Protein AF-A0A9J6CSV3-F1 (afdb_monomer)

pLDDT: mean 80.02, std 17.99, range [31.09, 97.12]

Mean predicted aligned error: 8.32 Å

Nearest PDB structures (foldseek):
  1914-assembly1_A  TM=2.809E-01  e=5.220E+00  Mus musculus
  2we8-assembly1_A-2  TM=2.270E-01  e=9.244E+00  Mycolicibacterium smegmatis MC2 155

Secondary structure (DSSP, 8-state):
---------TT--HHHHHHHHHHHTTPBBTTT-PBP-GGGGBPPPTT------SSSS----SHHHHHHHHT-EEEEESSHHHHHHHHHHHHHSHHHHHHHHHHTTT-SEEEEEEEGGG-TTTTT-EEEEEETTEEEEEEE-SEEEEEEEEBTT-TTS-SEEEEEEEEES---SS-EEEEE-

Sequence (181 aa):
MAFNKPKSVTNQCCESAEKILNQSQGQPSYSSHHPGHPRYHVLCNPNFDRFTILSDLPSLGCIEAVTQHLGNTKTAFLSKHDQNSCLHDVLNTPTGKEAVRLLNSNRNEILIRAPVHELLNNNFLRMVEVVHGDRLEEQQASSVVLILGHHVDKADGRYVHVKTFYPTNRHINSSIIETLH

Radius of gyration: 16.02 Å; Cα contacts (8 Å, |Δi|>4): 399; chains: 1; bounding box: 36×30×56 Å

Solvent-accessible surface area (backbone atoms only — not comparable to full-atom values): 9655 Å² total; per-residue (Å²): 135,82,81,78,72,79,81,72,79,86,76,61,51,48,72,47,31,42,50,36,42,60,65,12,41,61,35,38,29,55,81,73,63,50,55,9,45,26,55,32,24,17,47,76,52,99,82,59,68,66,42,83,47,96,50,98,58,74,46,49,50,14,34,33,54,45,17,43,74,68,68,37,74,48,43,19,23,73,32,70,64,56,45,21,49,46,47,28,33,47,49,67,31,74,65,31,45,48,49,54,52,47,41,60,70,80,42,56,31,38,39,39,37,40,25,25,82,72,24,87,87,39,62,78,38,55,24,29,46,26,48,53,39,43,76,50,74,80,42,70,36,33,16,36,43,37,32,40,32,31,41,58,87,48,92,79,60,75,56,73,22,36,43,34,44,35,46,35,70,61,76,53,96,57,69,45,82,44,78,57,132

Organism: Polypedilum vanderplanki (NCBI:txid319348)

Structure (mmCIF, N/CA/C/O backbone):
data_AF-A0A9J6CSV3-F1
#
_entry.id   AF-A0A9J6CSV3-F1
#
loop_
_atom_site.group_PDB
_atom_site.id
_atom_site.type_symbol
_atom_site.label_atom_id
_atom_site.label_alt_id
_atom_site.label_comp_id
_atom_site.label_asym_id
_atom_site.label_entity_id
_atom_site.label_seq_id
_atom_site.pdbx_PDB_ins_code
_atom_site.Cartn_x
_atom_site.Cartn_y
_atom_site.Cartn_z
_atom_site.occupancy
_atom_site.B_iso_or_equiv
_atom_site.auth_seq_id
_atom_site.auth_comp_id
_atom_site.auth_asym_id
_atom_site.auth_atom_id
_atom_site.pdbx_PDB_model_num
ATOM 1 N N . MET A 1 1 ? -7.214 12.504 38.350 1.00 38.03 1 MET A N 1
ATOM 2 C CA . MET A 1 1 ? -6.903 11.619 37.206 1.00 38.03 1 MET A CA 1
ATOM 3 C C . MET A 1 1 ? -7.415 12.290 35.944 1.00 38.03 1 MET A C 1
ATOM 5 O O . MET A 1 1 ? -8.615 12.499 35.831 1.00 38.03 1 MET A O 1
ATOM 9 N N . ALA A 1 2 ? -6.524 12.737 35.059 1.00 31.09 2 ALA A N 1
ATOM 10 C CA . ALA A 1 2 ? -6.916 13.384 33.811 1.00 31.09 2 ALA A CA 1
ATOM 11 C C . ALA A 1 2 ? -7.254 12.308 32.770 1.00 31.09 2 ALA A C 1
ATOM 13 O O . ALA A 1 2 ? -6.400 11.501 32.410 1.00 31.09 2 ALA A O 1
ATOM 14 N N . PHE A 1 3 ? -8.501 12.282 32.301 1.00 32.59 3 PHE A N 1
ATOM 15 C CA . PHE A 1 3 ? -8.888 11.475 31.149 1.00 32.59 3 PHE A CA 1
ATOM 16 C C . PHE A 1 3 ? -8.246 12.085 29.902 1.00 32.59 3 PHE A C 1
ATOM 18 O O . PHE A 1 3 ? -8.709 13.103 29.386 1.00 32.59 3 PHE A O 1
ATOM 25 N N . ASN A 1 4 ? -7.162 11.475 29.422 1.00 32.81 4 ASN A N 1
ATOM 26 C CA . ASN A 1 4 ? -6.613 11.797 28.112 1.00 32.81 4 ASN A CA 1
ATOM 27 C C . ASN A 1 4 ? -7.669 11.457 27.057 1.00 32.81 4 ASN A C 1
ATOM 29 O O . ASN A 1 4 ? -7.916 10.285 26.765 1.00 32.81 4 ASN A O 1
ATOM 33 N N . LYS A 1 5 ? -8.309 12.497 26.506 1.00 32.62 5 LYS A N 1
ATOM 34 C CA . LYS A 1 5 ? -9.195 12.372 25.347 1.00 32.62 5 LYS A CA 1
ATOM 35 C C . LYS A 1 5 ? -8.446 11.621 24.238 1.00 32.62 5 LYS A C 1
ATOM 37 O O . LYS A 1 5 ? -7.269 11.918 24.008 1.00 32.62 5 LYS A O 1
ATOM 42 N N . PRO A 1 6 ? -9.092 10.669 23.545 1.00 38.50 6 PRO A N 1
ATOM 43 C CA . PRO A 1 6 ? -8.483 10.030 22.390 1.00 38.50 6 PRO A CA 1
ATOM 44 C C . PRO A 1 6 ? -8.092 11.124 21.396 1.00 38.50 6 PRO A C 1
ATOM 46 O O . PRO A 1 6 ? -8.924 11.957 21.028 1.00 38.50 6 PRO A O 1
ATOM 49 N N . LYS A 1 7 ? -6.814 11.161 20.996 1.00 40.56 7 LYS A N 1
ATOM 50 C CA . LYS A 1 7 ? -6.387 11.977 19.859 1.00 40.56 7 LYS A CA 1
ATOM 51 C C . LYS A 1 7 ? -7.119 11.429 18.643 1.00 40.56 7 LYS A C 1
ATOM 53 O O . LYS A 1 7 ? -6.751 10.400 18.089 1.00 40.56 7 LYS A O 1
ATOM 58 N N . SER A 1 8 ? -8.217 12.094 18.322 1.00 40.34 8 SER A N 1
ATOM 59 C CA . SER A 1 8 ? -9.038 11.823 17.163 1.00 40.34 8 SER A CA 1
ATOM 60 C C . SER A 1 8 ? -8.155 11.838 15.919 1.00 40.34 8 SER A C 1
ATOM 62 O O . SER A 1 8 ? -7.452 12.814 15.663 1.00 40.34 8 SER A O 1
ATOM 64 N N . VAL A 1 9 ? -8.204 10.759 15.142 1.00 50.16 9 VAL A N 1
ATOM 65 C CA . VAL A 1 9 ? -7.496 10.572 13.860 1.00 50.16 9 VAL A CA 1
ATOM 66 C C . VAL A 1 9 ? -8.063 11.502 12.764 1.00 50.16 9 VAL A C 1
ATOM 68 O O . VAL A 1 9 ? -7.707 11.420 11.598 1.00 50.16 9 VAL A O 1
ATOM 71 N N . THR A 1 10 ? -8.948 12.435 13.117 1.00 41.44 10 THR A N 1
ATOM 72 C CA . THR A 1 10 ? -9.819 13.164 12.187 1.00 41.44 10 THR A CA 1
ATOM 73 C C . THR A 1 10 ? -9.166 14.307 11.411 1.00 41.44 10 THR A C 1
ATOM 75 O O . THR A 1 10 ? -9.906 15.071 10.818 1.00 41.44 10 THR A O 1
ATOM 78 N N . ASN A 1 11 ? -7.837 14.447 11.377 1.00 41.25 11 ASN A N 1
ATOM 79 C CA . ASN A 1 11 ? -7.150 15.448 10.536 1.00 41.25 11 ASN A CA 1
ATOM 80 C C . ASN A 1 11 ? -5.726 14.993 10.152 1.00 41.25 11 ASN A C 1
ATOM 82 O O . ASN A 1 11 ? -4.745 15.717 10.320 1.00 41.25 11 ASN A O 1
ATOM 86 N N . GLN A 1 12 ? -5.575 13.752 9.690 1.00 51.44 12 GLN A N 1
ATOM 87 C CA . GLN A 1 12 ? -4.276 13.247 9.244 1.00 51.44 12 GLN A CA 1
ATOM 88 C C . GLN A 1 12 ? -3.960 13.755 7.834 1.00 51.44 12 GLN A C 1
ATOM 90 O O . GLN A 1 12 ? -4.479 13.185 6.896 1.00 51.44 12 GLN A O 1
ATOM 95 N N . CYS A 1 13 ? -3.119 14.786 7.682 1.00 50.66 13 CYS A N 1
ATOM 96 C CA . CYS A 1 13 ? -2.496 15.222 6.410 1.00 50.66 13 CYS A CA 1
ATOM 97 C C . CYS A 1 13 ? -1.627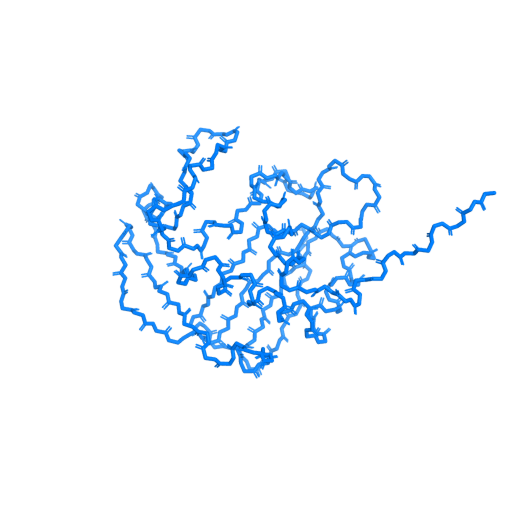 14.101 5.778 1.00 50.66 13 CYS A C 1
ATOM 99 O O . CYS A 1 13 ? -1.285 13.143 6.474 1.00 50.66 13 CYS A O 1
ATOM 101 N N . CYS A 1 14 ? -1.196 14.216 4.512 1.00 56.97 14 CYS A N 1
ATOM 102 C CA . CYS A 1 14 ? -0.217 13.307 3.883 1.00 56.97 14 CYS A CA 1
ATOM 103 C C . CYS A 1 14 ? 1.050 13.096 4.740 1.00 56.97 14 CYS A C 1
ATOM 105 O O . CYS A 1 14 ? 1.576 11.986 4.807 1.00 56.97 14 CYS A O 1
ATOM 107 N N . GLU A 1 15 ? 1.485 14.115 5.489 1.00 57.41 15 GLU A N 1
ATOM 108 C CA . GLU A 1 15 ? 2.589 14.011 6.459 1.00 57.41 15 GLU A CA 1
ATOM 109 C C . GLU A 1 15 ? 2.322 12.989 7.582 1.00 57.41 15 GLU A C 1
ATOM 111 O O . GLU A 1 15 ? 3.245 12.417 8.161 1.00 57.41 15 GLU A O 1
ATOM 116 N N . SER A 1 16 ? 1.053 12.748 7.920 1.00 78.25 16 SER A N 1
ATOM 117 C CA . SER A 1 16 ? 0.663 11.725 8.896 1.00 78.25 16 SER A CA 1
ATOM 118 C C . SER A 1 16 ? 0.748 10.321 8.299 1.00 78.25 16 SER A C 1
ATOM 120 O O . SER A 1 16 ? 1.221 9.413 8.978 1.00 78.25 16 SER A O 1
ATOM 122 N N . ALA A 1 17 ? 0.360 10.148 7.031 1.00 86.56 17 ALA A N 1
ATOM 123 C CA . ALA A 1 17 ? 0.498 8.879 6.316 1.00 86.56 17 ALA A CA 1
ATOM 124 C C . ALA A 1 17 ? 1.975 8.497 6.133 1.00 86.56 17 ALA A C 1
ATOM 126 O O . ALA A 1 17 ? 2.360 7.357 6.389 1.00 86.56 17 ALA A O 1
ATOM 127 N N . GLU A 1 18 ? 2.824 9.468 5.789 1.00 88.38 18 GLU A N 1
ATOM 128 C CA . GLU A 1 18 ? 4.270 9.268 5.720 1.00 88.38 18 GLU A CA 1
ATOM 129 C C . GLU A 1 18 ? 4.849 8.774 7.050 1.00 88.38 18 GLU A C 1
ATOM 131 O O . GLU A 1 18 ? 5.587 7.785 7.075 1.00 88.38 18 GLU A O 1
ATOM 136 N N . LYS A 1 19 ? 4.490 9.433 8.160 1.00 87.62 19 LYS A N 1
ATOM 137 C CA . LYS A 1 19 ? 4.929 9.039 9.505 1.00 87.62 19 LYS A CA 1
ATOM 138 C C . LYS A 1 19 ? 4.484 7.620 9.846 1.00 87.62 19 LYS A C 1
ATOM 140 O O . LYS A 1 19 ? 5.305 6.859 10.346 1.00 87.62 19 LYS A O 1
ATOM 145 N N . ILE A 1 20 ? 3.236 7.252 9.548 1.00 89.12 20 ILE A N 1
ATOM 146 C CA . ILE A 1 20 ? 2.716 5.895 9.784 1.00 89.12 20 ILE A CA 1
ATOM 147 C C . ILE A 1 20 ? 3.534 4.861 9.003 1.00 89.12 20 ILE A C 1
ATOM 149 O O . ILE A 1 20 ? 4.012 3.889 9.587 1.00 89.12 20 ILE A O 1
ATOM 153 N N . LEU A 1 21 ? 3.739 5.075 7.701 1.00 89.75 21 LEU A N 1
ATOM 154 C CA . LEU A 1 21 ? 4.480 4.147 6.840 1.00 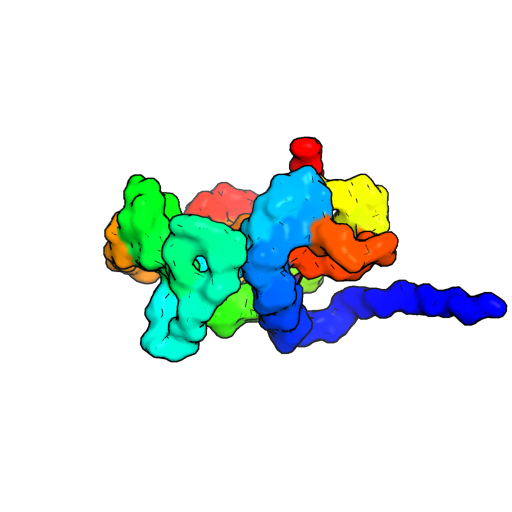89.75 21 LEU A CA 1
ATOM 155 C C . LEU A 1 21 ? 5.945 4.015 7.279 1.00 89.75 21 LEU A C 1
ATOM 157 O O . LEU A 1 21 ? 6.468 2.906 7.338 1.00 89.75 21 LEU A O 1
ATOM 161 N N . ASN A 1 22 ? 6.596 5.128 7.628 1.00 87.62 22 ASN A N 1
ATOM 162 C CA . ASN A 1 22 ? 7.988 5.130 8.086 1.00 87.62 22 ASN A CA 1
ATOM 163 C C . ASN A 1 22 ? 8.139 4.455 9.453 1.00 87.62 22 ASN A C 1
ATOM 165 O O . ASN A 1 22 ? 9.069 3.682 9.644 1.00 87.62 22 ASN A O 1
ATOM 169 N N . GLN A 1 23 ? 7.217 4.707 10.386 1.00 86.62 23 GLN A N 1
ATOM 170 C CA . GLN A 1 23 ? 7.218 4.043 11.691 1.00 86.62 23 GLN A CA 1
ATOM 171 C C . GLN A 1 23 ? 6.895 2.556 11.579 1.00 86.62 23 GLN A C 1
ATOM 173 O O . GLN A 1 23 ? 7.362 1.783 12.402 1.00 86.62 23 GLN A O 1
ATOM 178 N N . SER A 1 24 ? 6.106 2.145 10.587 1.00 87.75 24 SER A N 1
ATOM 179 C CA . SER A 1 24 ? 5.747 0.738 10.389 1.00 87.75 24 SER A CA 1
ATOM 180 C C . SER A 1 24 ? 6.848 -0.069 9.702 1.00 87.75 24 SER A C 1
ATOM 182 O O . SER A 1 24 ? 6.936 -1.276 9.905 1.00 87.75 24 SER A O 1
ATOM 184 N N . GLN A 1 25 ? 7.698 0.577 8.905 1.00 87.44 25 GLN A N 1
ATOM 185 C CA . GLN A 1 25 ? 8.747 -0.097 8.150 1.00 87.44 25 GLN A CA 1
ATOM 186 C C . GLN A 1 25 ? 9.772 -0.782 9.067 1.00 87.44 25 GLN A C 1
ATOM 188 O O . GLN A 1 25 ? 10.418 -0.142 9.894 1.00 87.44 25 GLN A O 1
ATOM 193 N N . GLY A 1 26 ? 9.946 -2.091 8.884 1.00 80.81 26 GLY A N 1
ATOM 194 C CA . GLY A 1 26 ? 10.884 -2.920 9.639 1.00 80.81 26 GLY A CA 1
ATOM 195 C C . GLY A 1 26 ? 10.487 -3.167 11.097 1.00 80.81 26 GLY A C 1
ATOM 196 O O . GLY A 1 26 ? 11.221 -3.855 11.799 1.00 80.81 26 GLY A O 1
ATOM 197 N N . GLN A 1 27 ? 9.356 -2.626 11.561 1.00 82.50 27 GLN A N 1
ATOM 198 C CA . GLN A 1 27 ? 8.896 -2.784 12.941 1.00 82.50 27 GLN A CA 1
ATOM 199 C C . GLN A 1 27 ? 7.912 -3.953 13.055 1.00 82.50 27 GLN A C 1
ATOM 201 O O . GLN A 1 27 ? 7.058 -4.096 12.180 1.00 82.50 27 GLN A O 1
ATOM 206 N N . PRO A 1 28 ? 7.986 -4.778 14.110 1.00 79.75 28 PRO A N 1
ATOM 207 C CA . PRO A 1 28 ? 7.107 -5.931 14.264 1.00 79.75 28 PRO A CA 1
ATOM 208 C C . PRO A 1 28 ? 5.659 -5.520 14.579 1.00 79.75 28 PRO A C 1
ATOM 210 O O . PRO A 1 28 ? 5.408 -4.560 15.320 1.00 79.75 28 PRO A O 1
ATOM 213 N N . SER A 1 29 ? 4.701 -6.286 14.046 1.00 76.81 29 SER A N 1
ATOM 214 C CA . SER A 1 29 ? 3.285 -6.185 14.427 1.00 76.81 29 SER A CA 1
ATOM 215 C C . SER A 1 29 ? 2.974 -7.044 15.658 1.00 76.81 29 SER A C 1
ATOM 217 O O . SER A 1 29 ? 3.498 -8.148 15.791 1.00 76.81 29 SER A O 1
ATOM 219 N N . TYR A 1 30 ? 2.079 -6.568 16.529 1.00 75.38 30 TYR A N 1
ATOM 220 C CA . TYR A 1 30 ? 1.679 -7.230 17.783 1.00 75.38 30 TYR A CA 1
ATOM 221 C C . TYR A 1 30 ? 1.246 -8.693 17.597 1.00 75.38 30 TYR A C 1
ATOM 223 O O . TYR A 1 30 ? 1.657 -9.589 18.323 1.00 75.38 30 TYR A O 1
ATOM 231 N N . SER A 1 31 ? 0.420 -8.930 16.587 1.00 70.19 31 SER A N 1
ATOM 232 C CA . SER A 1 31 ? -0.231 -10.206 16.284 1.00 70.19 31 SER A CA 1
ATOM 233 C C . SER A 1 31 ? 0.690 -11.267 15.692 1.00 70.19 31 SER A C 1
ATOM 235 O O . SER A 1 31 ? 0.509 -12.450 15.953 1.00 70.19 31 SER A O 1
ATOM 237 N N . SER A 1 32 ? 1.654 -10.860 14.868 1.00 67.44 32 SER A N 1
ATOM 238 C CA . SER A 1 32 ? 2.395 -11.794 14.017 1.00 67.44 32 SER A CA 1
ATOM 239 C C . SER A 1 32 ? 3.899 -11.777 14.254 1.00 67.44 32 SER A C 1
ATOM 241 O O . SER A 1 32 ? 4.593 -12.638 13.730 1.00 67.44 32 SER A O 1
ATOM 243 N N . HIS A 1 33 ? 4.412 -10.796 15.009 1.00 70.50 33 HIS A N 1
ATOM 244 C CA . HIS A 1 33 ? 5.842 -10.513 15.200 1.00 70.50 33 HIS A CA 1
ATOM 245 C C . HIS A 1 33 ? 6.641 -10.336 13.893 1.00 70.50 33 HIS A C 1
ATOM 247 O O . HIS A 1 33 ? 7.835 -10.045 13.932 1.00 70.50 33 HIS A O 1
ATOM 253 N N . HIS A 1 34 ? 5.997 -10.448 12.728 1.00 74.12 34 HIS A N 1
ATOM 254 C CA . HIS A 1 34 ? 6.602 -10.186 11.439 1.00 74.12 34 HIS A CA 1
ATOM 255 C C . HIS A 1 34 ? 6.760 -8.675 11.248 1.00 74.12 34 HIS A C 1
ATOM 257 O O . HIS A 1 34 ? 5.829 -7.916 11.553 1.00 74.12 34 HIS A O 1
ATOM 263 N N . PRO A 1 35 ? 7.923 -8.223 10.748 1.00 79.62 35 PRO A N 1
ATOM 264 C CA . PRO A 1 35 ? 8.153 -6.816 10.483 1.00 79.62 35 PRO A CA 1
ATOM 265 C C . PRO A 1 35 ? 7.222 -6.322 9.375 1.00 79.62 35 PRO A C 1
ATOM 267 O O . PRO A 1 35 ? 7.085 -6.953 8.324 1.00 79.62 35 PRO A O 1
ATOM 270 N N . GLY A 1 36 ? 6.605 -5.164 9.600 1.00 80.88 36 GLY A N 1
ATOM 271 C CA . GLY A 1 36 ? 5.888 -4.442 8.564 1.00 80.88 36 GLY A CA 1
ATOM 272 C C . GLY A 1 36 ? 6.838 -4.043 7.439 1.00 80.88 36 GLY A C 1
ATOM 273 O O . GLY A 1 36 ? 7.972 -3.620 7.665 1.00 80.88 36 GLY A O 1
ATOM 274 N N . HIS A 1 37 ? 6.373 -4.156 6.205 1.00 86.12 37 HIS A N 1
ATOM 275 C CA . HIS A 1 37 ? 7.139 -3.817 5.015 1.00 86.12 37 HIS A CA 1
ATOM 276 C C . HIS A 1 37 ? 6.375 -2.924 4.019 1.00 86.12 37 HIS A C 1
ATOM 278 O O . HIS A 1 37 ? 6.424 -3.160 2.806 1.00 86.12 37 HIS A O 1
ATOM 284 N N . PRO A 1 38 ? 5.657 -1.879 4.475 1.00 85.50 38 PRO A N 1
ATOM 285 C CA . PRO A 1 38 ? 4.923 -1.014 3.562 1.00 85.50 38 PRO A CA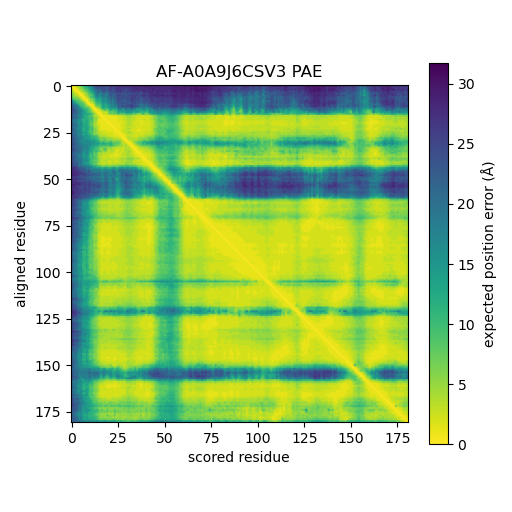 1
ATOM 286 C C . PRO A 1 38 ? 5.825 -0.376 2.503 1.00 85.50 38 PRO A C 1
ATOM 288 O O . PRO A 1 38 ? 5.439 -0.300 1.342 1.00 85.50 38 PRO A O 1
ATOM 291 N N . ARG A 1 39 ? 7.044 0.050 2.856 1.00 87.50 39 ARG A N 1
ATOM 292 C CA . ARG A 1 39 ? 7.938 0.761 1.928 1.00 87.50 39 ARG A CA 1
ATOM 293 C C . ARG A 1 39 ? 8.569 -0.133 0.867 1.00 87.50 39 ARG A C 1
ATOM 295 O O . ARG A 1 39 ? 9.080 0.409 -0.105 1.00 87.50 39 ARG A O 1
ATOM 302 N N . TYR A 1 40 ? 8.490 -1.460 0.994 1.00 85.88 40 TYR A N 1
ATOM 303 C CA . TYR A 1 40 ? 8.984 -2.360 -0.054 1.00 85.88 40 TYR A CA 1
ATOM 304 C C . TYR A 1 40 ? 8.195 -2.233 -1.346 1.00 85.88 40 TYR A C 1
ATOM 306 O O . TYR A 1 40 ? 8.741 -2.515 -2.396 1.00 85.88 40 TYR A O 1
ATOM 314 N N . HIS A 1 41 ? 6.936 -1.800 -1.295 1.00 88.62 41 HIS A N 1
ATOM 315 C CA . HIS A 1 41 ? 6.072 -1.683 -2.469 1.00 88.62 41 HIS A CA 1
ATOM 316 C C . HIS A 1 41 ? 6.223 -0.340 -3.192 1.00 88.62 41 HIS A C 1
ATOM 318 O O . HIS A 1 41 ? 5.252 0.211 -3.703 1.00 88.62 41 HIS A O 1
ATOM 324 N N . VAL A 1 42 ? 7.441 0.194 -3.230 1.00 89.12 42 VAL A N 1
ATOM 325 C CA . VAL A 1 42 ? 7.805 1.406 -3.968 1.00 89.12 42 VAL A CA 1
ATOM 326 C C . VAL A 1 42 ? 8.994 1.075 -4.866 1.00 89.12 42 VAL A C 1
ATOM 328 O O . VAL A 1 42 ? 9.888 0.330 -4.454 1.00 89.12 42 VAL A O 1
ATOM 331 N N . LEU A 1 43 ? 9.000 1.620 -6.085 1.00 86.81 43 LEU A N 1
ATOM 332 C CA . LEU A 1 43 ? 10.143 1.508 -6.994 1.00 86.81 43 LEU A CA 1
ATOM 333 C C . LEU A 1 43 ? 11.420 2.083 -6.364 1.00 86.81 43 LEU A C 1
ATOM 335 O O . LEU A 1 43 ? 11.381 3.077 -5.630 1.00 86.81 43 LEU A O 1
ATOM 339 N N . CYS A 1 44 ? 12.572 1.495 -6.686 1.00 78.56 44 CYS A N 1
ATOM 340 C CA . CYS A 1 44 ? 13.862 2.021 -6.263 1.00 78.56 44 CYS A CA 1
ATOM 341 C C . CYS A 1 44 ? 14.035 3.454 -6.798 1.00 78.56 44 CYS A C 1
ATOM 343 O O . CYS A 1 44 ? 14.071 3.691 -8.010 1.00 78.56 44 CYS A O 1
ATOM 345 N N . ASN A 1 45 ? 14.181 4.415 -5.886 1.00 67.94 45 ASN A N 1
ATOM 346 C CA . ASN A 1 45 ? 14.693 5.749 -6.195 1.00 67.94 45 ASN A CA 1
ATOM 347 C C . ASN A 1 45 ? 16.210 5.742 -5.931 1.00 67.94 45 ASN A C 1
ATOM 349 O O . ASN A 1 45 ? 16.622 5.138 -4.941 1.00 67.94 45 ASN A O 1
ATOM 353 N N . PRO A 1 46 ? 17.042 6.436 -6.724 1.00 54.22 46 PRO A N 1
ATOM 354 C CA . PRO A 1 46 ? 18.460 6.629 -6.400 1.00 54.22 46 PRO A CA 1
ATOM 355 C C . PRO A 1 46 ? 18.716 7.199 -4.989 1.00 54.22 46 PRO A C 1
ATOM 357 O O . PRO A 1 46 ? 19.782 6.965 -4.433 1.00 54.22 46 PRO A O 1
ATOM 360 N N . ASN A 1 47 ? 17.733 7.876 -4.382 1.00 50.53 47 ASN A N 1
ATOM 361 C CA . ASN A 1 47 ? 17.797 8.399 -3.011 1.00 50.53 47 ASN A CA 1
ATOM 362 C C . ASN A 1 47 ? 17.162 7.474 -1.948 1.00 50.53 47 ASN A C 1
ATOM 364 O O . ASN A 1 47 ? 16.857 7.932 -0.846 1.00 50.53 47 ASN A O 1
ATOM 368 N N . PHE A 1 48 ? 16.855 6.207 -2.256 1.00 51.97 48 PHE A N 1
ATOM 369 C CA . PHE A 1 48 ? 16.350 5.288 -1.231 1.00 51.97 48 PHE A CA 1
ATOM 370 C C . PHE A 1 48 ? 17.488 4.896 -0.287 1.00 51.97 48 PHE A C 1
ATOM 372 O O . PHE A 1 48 ? 18.369 4.111 -0.638 1.00 51.97 48 PHE A O 1
ATOM 379 N N . ASP A 1 49 ? 17.421 5.425 0.935 1.00 44.47 49 ASP A N 1
ATOM 380 C CA . ASP A 1 49 ? 18.173 4.909 2.069 1.00 44.47 49 ASP A CA 1
ATOM 381 C C . ASP A 1 49 ? 17.969 3.396 2.154 1.00 44.47 49 ASP A C 1
ATOM 383 O O . ASP A 1 49 ? 16.841 2.894 2.201 1.00 44.47 49 ASP A O 1
ATOM 387 N N . ARG A 1 50 ? 19.084 2.664 2.153 1.00 46.94 50 ARG A N 1
ATOM 388 C CA . ARG A 1 50 ? 19.120 1.248 2.507 1.00 46.94 50 ARG A CA 1
ATOM 389 C C . ARG A 1 50 ? 18.422 1.106 3.857 1.00 46.94 50 ARG A C 1
ATOM 391 O O . ARG A 1 50 ? 18.956 1.550 4.869 1.00 46.94 50 ARG A O 1
ATOM 398 N N . PHE A 1 51 ? 17.229 0.519 3.890 1.00 48.16 51 PHE A N 1
ATOM 399 C CA . PHE A 1 51 ? 16.584 0.245 5.167 1.00 48.16 51 PHE A CA 1
ATOM 400 C C . PHE A 1 51 ? 17.359 -0.872 5.844 1.00 48.16 51 PHE A C 1
ATOM 402 O O . PHE A 1 51 ? 17.383 -1.998 5.354 1.00 48.16 51 PHE A O 1
ATOM 409 N N . THR A 1 52 ? 17.998 -0.564 6.964 1.00 42.25 52 THR A N 1
ATOM 410 C CA . THR A 1 52 ? 18.606 -1.568 7.832 1.00 42.25 52 THR A CA 1
ATOM 411 C C . THR A 1 52 ? 17.475 -2.370 8.471 1.00 42.25 52 THR A C 1
ATOM 413 O O . THR A 1 52 ? 16.893 -1.962 9.472 1.00 42.25 52 THR A O 1
ATOM 416 N N . ILE A 1 53 ? 17.086 -3.474 7.840 1.00 45.03 53 ILE A N 1
ATOM 417 C CA . ILE A 1 53 ? 16.168 -4.438 8.443 1.00 45.03 53 ILE A CA 1
ATOM 418 C C . ILE A 1 53 ? 16.996 -5.255 9.438 1.00 45.03 53 ILE A C 1
ATOM 420 O O . ILE A 1 53 ? 18.109 -5.668 9.126 1.00 45.03 53 ILE A O 1
ATOM 424 N N . LEU A 1 54 ? 16.462 -5.483 10.637 1.00 42.19 54 LEU A N 1
ATOM 425 C CA . LEU A 1 54 ? 17.096 -6.260 11.711 1.00 42.19 54 LEU A CA 1
ATOM 426 C C . LEU A 1 54 ? 17.064 -7.789 11.469 1.00 42.19 54 LEU A C 1
ATOM 428 O O . LEU A 1 54 ? 17.001 -8.562 12.418 1.00 42.19 54 LEU A O 1
ATOM 432 N N . SER A 1 55 ? 17.084 -8.251 10.218 1.00 45.59 55 SER A N 1
ATOM 433 C CA . SER A 1 55 ? 17.047 -9.684 9.887 1.00 45.59 55 SER A CA 1
ATOM 434 C C . SER A 1 55 ? 17.780 -9.972 8.583 1.00 45.59 55 SER A C 1
ATOM 436 O O . SER A 1 55 ? 17.818 -9.096 7.729 1.00 45.59 55 SER A O 1
ATOM 438 N N . ASP A 1 56 ? 18.260 -11.206 8.412 1.00 46.22 56 ASP A N 1
ATOM 439 C CA . ASP A 1 56 ? 19.107 -11.738 7.322 1.00 46.22 56 ASP A CA 1
ATOM 440 C C . ASP A 1 56 ? 18.590 -11.576 5.873 1.00 46.22 56 ASP A C 1
ATOM 442 O O . ASP A 1 56 ? 19.220 -12.042 4.923 1.00 46.22 56 ASP A O 1
ATOM 446 N N . LEU A 1 57 ? 17.458 -10.903 5.673 1.00 47.28 57 LEU A N 1
ATOM 447 C CA . LEU A 1 57 ? 17.089 -10.364 4.372 1.00 47.28 57 LEU A CA 1
ATOM 448 C C . LEU A 1 57 ? 17.962 -9.134 4.112 1.00 47.28 57 LEU A C 1
ATOM 450 O O . LEU A 1 57 ? 18.063 -8.268 4.986 1.00 47.28 57 LEU A O 1
ATOM 454 N N . PRO A 1 58 ? 18.585 -9.006 2.926 1.00 44.78 58 PRO A N 1
ATOM 455 C CA . PRO A 1 58 ? 19.347 -7.810 2.621 1.00 44.78 58 PRO A CA 1
ATOM 456 C C . PRO A 1 58 ? 18.455 -6.587 2.846 1.00 44.78 58 PRO A C 1
ATOM 458 O O . PRO A 1 58 ? 17.228 -6.674 2.781 1.00 44.78 58 PRO A O 1
ATOM 461 N N . SER A 1 59 ? 19.078 -5.447 3.116 1.00 54.31 59 SER A N 1
ATOM 462 C CA . SER A 1 59 ? 18.479 -4.115 3.235 1.00 54.31 59 SER A CA 1
ATOM 463 C C . SER A 1 59 ? 17.823 -3.648 1.921 1.00 54.31 59 SER A C 1
ATOM 465 O O . SER A 1 59 ? 18.129 -2.587 1.377 1.00 54.31 59 SER A O 1
ATOM 467 N N . LEU A 1 60 ? 16.933 -4.480 1.372 1.00 56.47 60 LEU A N 1
ATOM 468 C CA . LEU A 1 60 ? 16.218 -4.347 0.116 1.00 56.47 60 LEU A CA 1
ATOM 469 C C . LEU A 1 60 ? 15.128 -3.313 0.357 1.00 56.47 60 LEU A C 1
ATOM 471 O O . LEU A 1 60 ? 14.007 -3.614 0.756 1.00 56.47 60 LEU A O 1
ATOM 475 N N . GLY A 1 61 ? 15.507 -2.051 0.196 1.00 65.62 61 GLY A N 1
ATOM 476 C CA . GLY A 1 61 ? 14.627 -0.929 0.477 1.00 65.62 61 GLY A CA 1
ATOM 477 C C . GLY A 1 61 ? 13.535 -0.688 -0.559 1.00 65.62 61 GLY A C 1
ATOM 478 O O . GLY A 1 61 ? 12.749 0.231 -0.370 1.00 65.62 61 GLY A O 1
ATOM 479 N N . CYS A 1 62 ? 13.487 -1.473 -1.635 1.00 79.25 62 CYS A N 1
ATOM 480 C CA . CYS A 1 62 ? 12.599 -1.268 -2.775 1.00 79.25 62 CYS A CA 1
ATOM 481 C C . CYS A 1 62 ? 12.185 -2.587 -3.434 1.00 79.25 62 CYS A C 1
ATOM 483 O O . CYS A 1 62 ? 12.807 -3.635 -3.224 1.00 79.25 62 CYS A O 1
ATOM 485 N N . ILE A 1 63 ? 11.121 -2.523 -4.237 1.00 87.44 63 ILE A N 1
ATOM 486 C CA . ILE A 1 63 ? 10.426 -3.705 -4.750 1.00 87.44 63 ILE A CA 1
ATOM 487 C C . ILE A 1 63 ? 11.284 -4.541 -5.703 1.00 87.44 63 ILE A C 1
ATOM 489 O O . ILE A 1 63 ? 11.176 -5.765 -5.715 1.00 87.44 63 ILE A O 1
ATOM 493 N N . GLU A 1 64 ? 12.154 -3.909 -6.486 1.00 88.81 64 GLU A N 1
ATOM 494 C CA . GLU A 1 64 ? 13.010 -4.569 -7.474 1.00 88.81 64 GLU A CA 1
ATOM 495 C C . GLU A 1 64 ? 13.989 -5.491 -6.770 1.00 88.81 64 GLU A C 1
ATOM 497 O O . GLU A 1 64 ? 14.090 -6.673 -7.079 1.00 88.81 64 GLU A O 1
ATOM 502 N N . ALA A 1 65 ? 14.624 -4.977 -5.724 1.00 83.12 65 ALA A N 1
ATOM 503 C CA . ALA A 1 65 ? 15.572 -5.737 -4.940 1.00 83.12 65 ALA A CA 1
ATOM 504 C C . ALA A 1 65 ? 14.869 -6.916 -4.224 1.00 83.12 65 ALA A C 1
ATOM 506 O O . ALA A 1 65 ? 15.375 -8.040 -4.224 1.00 83.12 65 ALA A O 1
ATOM 507 N N . VAL A 1 66 ? 13.659 -6.690 -3.687 1.00 84.31 66 VAL A N 1
ATOM 508 C CA . VAL A 1 66 ? 12.822 -7.733 -3.062 1.00 84.31 66 VAL A CA 1
ATOM 509 C C . VAL A 1 66 ? 12.424 -8.826 -4.056 1.00 84.31 66 VAL A C 1
ATOM 511 O O . VAL A 1 66 ? 12.559 -10.009 -3.754 1.00 84.31 66 VAL A O 1
ATOM 514 N N . THR A 1 67 ? 11.927 -8.454 -5.233 1.00 88.31 67 THR A N 1
ATOM 515 C CA . THR A 1 67 ? 11.463 -9.408 -6.257 1.00 88.31 67 THR A CA 1
ATOM 516 C C . THR A 1 67 ? 12.614 -10.170 -6.901 1.00 88.31 67 THR A C 1
ATOM 518 O O . THR A 1 67 ? 12.463 -11.359 -7.177 1.00 88.31 67 THR A O 1
ATOM 521 N N . GLN A 1 68 ? 13.778 -9.536 -7.068 1.00 86.94 68 GLN A N 1
ATOM 522 C CA . GLN A 1 68 ? 14.991 -10.196 -7.543 1.00 86.94 68 GLN A CA 1
ATOM 523 C C . GLN A 1 68 ? 15.510 -11.233 -6.545 1.00 86.94 68 GLN A C 1
ATOM 525 O O . GLN A 1 68 ? 15.882 -12.333 -6.941 1.00 86.94 68 GLN A O 1
ATOM 530 N N . HIS A 1 69 ? 15.495 -10.914 -5.248 1.00 84.44 69 HIS A N 1
ATOM 531 C CA . HIS A 1 69 ? 15.927 -11.850 -4.211 1.00 84.44 69 HIS A CA 1
ATOM 532 C C . HIS A 1 69 ? 14.942 -13.010 -4.011 1.00 84.44 69 HIS A C 1
ATOM 534 O O . HIS A 1 69 ? 15.358 -14.156 -3.867 1.00 84.44 69 HIS A O 1
ATOM 540 N N . LEU A 1 70 ? 13.635 -12.724 -4.000 1.00 85.44 70 LEU A N 1
ATOM 541 C CA . LEU A 1 70 ? 12.599 -13.725 -3.726 1.00 85.44 70 LEU A CA 1
ATOM 542 C C . LEU A 1 70 ? 12.151 -14.518 -4.961 1.00 85.44 70 LEU A C 1
ATOM 544 O O . LEU A 1 70 ? 11.368 -15.453 -4.809 1.00 85.44 70 LEU A O 1
ATOM 548 N N . GLY A 1 71 ? 12.574 -14.132 -6.167 1.00 85.50 71 GLY A N 1
ATOM 549 C CA . GLY A 1 71 ? 12.166 -14.805 -7.401 1.00 85.50 71 GLY A CA 1
ATOM 550 C C . GLY A 1 71 ? 10.653 -14.747 -7.647 1.00 85.50 71 GLY A C 1
ATOM 551 O O . GLY A 1 71 ? 10.061 -15.735 -8.068 1.00 85.50 71 GLY A O 1
ATOM 552 N N . ASN A 1 72 ? 9.996 -13.628 -7.318 1.00 89.06 72 ASN A N 1
ATOM 553 C CA . ASN A 1 72 ? 8.545 -13.484 -7.470 1.00 89.06 72 ASN A CA 1
ATOM 554 C C . ASN A 1 72 ? 8.139 -12.214 -8.225 1.00 89.06 72 ASN A C 1
ATOM 556 O O . ASN A 1 72 ? 8.955 -11.342 -8.516 1.00 89.06 72 ASN A O 1
ATOM 560 N N . THR A 1 73 ? 6.848 -12.138 -8.558 1.00 92.94 73 THR A N 1
ATOM 561 C CA . THR A 1 73 ? 6.210 -10.947 -9.126 1.00 92.94 73 THR A CA 1
ATOM 562 C C . THR A 1 73 ? 5.471 -10.187 -8.036 1.00 92.94 73 THR A C 1
ATOM 564 O O . THR A 1 73 ? 4.763 -10.786 -7.219 1.00 92.94 73 THR A O 1
ATOM 567 N N . LYS A 1 74 ? 5.621 -8.864 -8.019 1.00 94.00 74 LYS A N 1
ATOM 568 C CA . LYS A 1 74 ? 4.880 -7.970 -7.123 1.00 94.00 74 LYS A CA 1
ATOM 569 C C . LYS A 1 74 ? 4.516 -6.678 -7.839 1.00 94.00 74 LYS A C 1
ATOM 571 O O . LYS A 1 74 ? 5.075 -6.352 -8.876 1.00 94.00 74 LYS A O 1
ATOM 576 N N . THR A 1 75 ? 3.605 -5.922 -7.250 1.00 95.81 75 THR A N 1
ATOM 577 C CA . THR A 1 75 ? 3.230 -4.583 -7.701 1.00 95.81 75 THR A CA 1
ATOM 578 C C . THR A 1 75 ? 3.823 -3.516 -6.787 1.00 95.81 75 THR A C 1
ATOM 580 O O . THR A 1 75 ? 4.066 -3.756 -5.593 1.00 95.81 75 THR A O 1
ATOM 583 N N . ALA A 1 76 ? 4.034 -2.324 -7.340 1.00 94.69 76 ALA A N 1
ATOM 584 C CA . ALA A 1 76 ? 4.556 -1.184 -6.603 1.00 94.69 76 ALA A CA 1
ATOM 585 C C . ALA A 1 76 ? 3.953 0.151 -7.035 1.00 94.69 76 ALA A C 1
ATOM 587 O O . ALA A 1 76 ? 3.529 0.338 -8.176 1.00 94.69 76 ALA A O 1
ATOM 588 N N . PHE A 1 77 ? 3.968 1.085 -6.087 1.00 95.06 77 PHE A N 1
ATOM 589 C CA . PHE A 1 77 ? 3.789 2.508 -6.327 1.00 95.06 77 PHE A CA 1
ATOM 590 C C . PHE A 1 77 ? 5.011 3.077 -7.056 1.00 95.06 77 PHE A C 1
ATOM 592 O O . PHE A 1 77 ? 6.146 2.668 -6.789 1.00 95.06 77 PHE A O 1
ATOM 599 N N . LEU A 1 78 ? 4.789 4.066 -7.926 1.00 92.38 78 LEU A N 1
ATOM 600 C CA . LEU A 1 78 ? 5.870 4.707 -8.682 1.00 92.38 78 LEU A CA 1
ATOM 601 C C . LEU A 1 78 ? 6.814 5.512 -7.775 1.00 92.38 78 LEU A C 1
ATOM 603 O O . LEU A 1 78 ? 8.010 5.608 -8.045 1.00 92.38 78 LEU A O 1
ATOM 607 N N . SER A 1 79 ? 6.293 6.067 -6.676 1.00 89.94 79 SER A N 1
ATOM 608 C CA . SER A 1 79 ? 7.072 6.857 -5.726 1.00 89.94 79 SER A CA 1
ATOM 609 C C . SER A 1 79 ? 6.570 6.750 -4.279 1.00 89.94 79 SER A C 1
ATOM 611 O O . SER A 1 79 ? 5.446 6.325 -4.001 1.00 89.94 79 SER A O 1
ATOM 613 N N . LYS A 1 80 ? 7.406 7.195 -3.323 1.00 88.38 80 LYS A N 1
ATOM 614 C CA . LYS A 1 80 ? 6.996 7.359 -1.913 1.00 88.38 80 LYS A CA 1
ATOM 615 C C . LYS A 1 80 ? 5.850 8.358 -1.781 1.00 88.38 80 LYS A C 1
ATOM 617 O O . LYS A 1 80 ? 5.004 8.182 -0.911 1.00 88.38 80 LYS A O 1
ATOM 622 N N . HIS A 1 81 ? 5.846 9.399 -2.614 1.00 89.88 81 HIS A N 1
ATOM 623 C CA . HIS A 1 81 ? 4.795 10.405 -2.604 1.00 89.88 81 HIS A CA 1
ATOM 624 C C . HIS A 1 81 ? 3.450 9.777 -2.979 1.00 89.88 81 HIS A C 1
ATOM 626 O O . HIS A 1 81 ? 2.503 9.919 -2.213 1.00 89.88 81 HIS A O 1
ATOM 632 N N . ASP A 1 82 ? 3.399 8.995 -4.061 1.00 91.50 82 ASP A N 1
ATOM 633 C CA . ASP A 1 82 ? 2.172 8.306 -4.485 1.00 91.50 82 ASP A CA 1
ATOM 634 C C . ASP A 1 82 ? 1.675 7.352 -3.400 1.00 91.50 82 ASP A C 1
ATOM 636 O O . ASP A 1 82 ? 0.496 7.345 -3.062 1.00 91.50 82 ASP A O 1
ATOM 640 N N . GLN A 1 83 ? 2.586 6.600 -2.775 1.00 93.62 83 GLN A N 1
ATOM 641 C CA . GLN A 1 83 ? 2.233 5.735 -1.654 1.00 93.62 83 GLN A CA 1
ATOM 642 C C . GLN A 1 83 ? 1.686 6.526 -0.452 1.00 93.62 83 GLN A C 1
ATOM 644 O O . GLN A 1 83 ? 0.684 6.129 0.141 1.00 93.62 83 GLN A O 1
ATOM 649 N N . ASN A 1 84 ? 2.328 7.634 -0.067 1.00 92.50 84 ASN A N 1
ATOM 650 C CA . ASN A 1 84 ? 1.889 8.461 1.062 1.00 92.50 84 ASN A CA 1
ATOM 651 C C . ASN A 1 84 ? 0.499 9.054 0.800 1.00 92.50 84 ASN A C 1
ATOM 653 O O . ASN A 1 84 ? -0.385 8.946 1.651 1.00 92.50 84 ASN A O 1
ATOM 657 N N . SER A 1 85 ? 0.313 9.651 -0.377 1.00 92.06 85 SER A N 1
ATOM 658 C CA . SER A 1 85 ? -0.946 10.254 -0.814 1.00 92.06 85 SER A CA 1
ATOM 659 C C . SER A 1 85 ? -2.053 9.207 -0.910 1.00 92.06 85 SER A C 1
ATOM 661 O O . SER A 1 85 ? -3.154 9.421 -0.409 1.00 92.06 85 SER A O 1
ATOM 663 N N . CYS A 1 86 ? -1.747 8.028 -1.454 1.00 94.44 86 CYS A N 1
ATOM 664 C CA . CYS A 1 86 ? -2.713 6.945 -1.543 1.00 94.44 86 CYS A CA 1
ATOM 665 C C . CYS A 1 86 ? -3.109 6.401 -0.163 1.00 94.44 86 CYS A C 1
ATOM 667 O O . CYS A 1 86 ? -4.292 6.162 0.068 1.00 94.44 86 CYS A O 1
ATOM 669 N N . LEU A 1 87 ? -2.166 6.217 0.773 1.00 94.56 87 LEU A N 1
ATOM 670 C CA . LEU A 1 87 ? -2.516 5.786 2.132 1.00 94.56 87 LEU A CA 1
ATOM 671 C C . LEU A 1 87 ? -3.394 6.833 2.826 1.00 94.56 87 LEU A C 1
ATOM 673 O O . LEU A 1 87 ? -4.374 6.476 3.479 1.00 94.56 87 LEU A O 1
ATOM 677 N N . HIS A 1 88 ? -3.044 8.114 2.688 1.00 92.50 88 HIS A N 1
ATOM 678 C CA . HIS A 1 88 ? -3.837 9.217 3.222 1.00 92.50 88 HIS A CA 1
ATOM 679 C C . HIS A 1 88 ? -5.284 9.161 2.715 1.00 92.50 88 HIS A C 1
ATOM 681 O O . HIS A 1 88 ? -6.209 9.229 3.525 1.00 92.50 88 HIS A O 1
ATOM 687 N N . ASP A 1 89 ? -5.486 8.975 1.411 1.00 93.19 89 ASP A N 1
ATOM 688 C CA . ASP A 1 89 ? -6.823 8.858 0.831 1.00 93.19 89 ASP A CA 1
ATOM 689 C C . ASP A 1 89 ? -7.565 7.629 1.369 1.00 93.19 89 ASP A C 1
ATOM 691 O O . ASP A 1 89 ? -8.688 7.763 1.858 1.00 93.19 89 ASP A O 1
ATOM 695 N N . VAL A 1 90 ? -6.925 6.450 1.368 1.00 94.12 90 VAL A N 1
ATOM 696 C CA . VAL A 1 90 ? -7.523 5.198 1.868 1.00 94.12 90 VAL A CA 1
ATOM 697 C C . VAL A 1 90 ? -8.005 5.357 3.308 1.00 94.12 90 VAL A C 1
ATOM 699 O O . VAL A 1 90 ? -9.151 5.023 3.603 1.00 94.12 90 VAL A O 1
ATOM 702 N N . LEU A 1 91 ? -7.173 5.901 4.202 1.00 92.06 91 LEU A N 1
ATOM 703 C CA . LEU A 1 91 ? -7.525 6.089 5.614 1.00 92.06 91 LEU A CA 1
ATOM 704 C C . LEU A 1 91 ? -8.634 7.134 5.827 1.00 92.06 91 LEU A C 1
ATOM 706 O O . LEU A 1 91 ? -9.311 7.098 6.855 1.00 92.06 91 LEU A O 1
ATOM 710 N N . ASN A 1 92 ? -8.847 8.041 4.870 1.00 90.69 92 ASN A N 1
ATOM 711 C CA . ASN A 1 92 ? -9.898 9.057 4.935 1.00 90.69 92 ASN A CA 1
ATOM 712 C C . ASN A 1 92 ? -11.240 8.622 4.328 1.00 90.69 92 ASN A C 1
ATOM 714 O O . ASN A 1 92 ? -12.259 9.274 4.606 1.00 90.69 92 ASN A O 1
ATOM 718 N N . THR A 1 93 ? -11.271 7.517 3.577 1.00 90.75 93 THR A N 1
ATOM 719 C CA . THR A 1 93 ? -12.524 6.891 3.128 1.00 90.75 93 THR A CA 1
ATOM 720 C C . THR A 1 93 ? -13.382 6.435 4.323 1.00 90.75 93 THR A C 1
ATOM 722 O O . THR A 1 93 ? -12.849 6.179 5.411 1.00 90.75 93 THR A O 1
ATOM 725 N N . PRO A 1 94 ? -14.714 6.292 4.160 1.00 91.88 94 PRO A N 1
ATOM 726 C CA . PRO A 1 94 ? -15.566 5.684 5.186 1.00 91.88 94 PRO A CA 1
ATOM 727 C C . PRO A 1 94 ? -15.054 4.305 5.628 1.00 91.88 94 PRO A C 1
ATOM 729 O O . PRO A 1 94 ? -14.984 4.025 6.824 1.00 91.88 94 PRO A O 1
ATOM 732 N N . THR A 1 95 ? -14.609 3.492 4.668 1.00 91.69 95 THR A N 1
ATOM 733 C CA . THR A 1 95 ? -14.013 2.169 4.881 1.00 91.69 95 THR A CA 1
ATOM 734 C C . THR A 1 95 ? -12.751 2.236 5.739 1.00 91.69 95 THR A C 1
ATOM 736 O O . THR A 1 95 ? -12.626 1.503 6.716 1.00 91.69 95 THR A O 1
ATOM 739 N N . GLY A 1 96 ? -11.816 3.132 5.414 1.00 92.06 96 GLY A N 1
ATOM 740 C CA . GLY A 1 96 ? -10.577 3.299 6.173 1.00 92.06 96 GLY A CA 1
ATOM 741 C C . GLY A 1 96 ? -10.832 3.743 7.611 1.00 92.06 96 GLY A C 1
ATOM 742 O O . GLY A 1 96 ? -10.254 3.188 8.546 1.00 92.06 96 GLY A O 1
ATOM 743 N N . LYS A 1 97 ? -11.761 4.686 7.808 1.00 91.56 97 LYS A N 1
ATOM 744 C CA . LYS A 1 97 ? -12.174 5.145 9.144 1.00 91.56 97 LYS A CA 1
ATOM 745 C C . LYS A 1 97 ? -12.798 4.018 9.963 1.00 91.56 97 LYS A C 1
ATOM 747 O O . LYS A 1 97 ? -12.468 3.870 11.141 1.00 91.56 97 LYS A O 1
ATOM 752 N N . GLU A 1 98 ? -13.657 3.212 9.346 1.00 91.94 98 GLU A N 1
ATOM 753 C CA . GLU A 1 98 ? -14.273 2.056 9.996 1.00 91.94 98 GLU A CA 1
ATOM 754 C C . GLU A 1 98 ? -13.238 0.983 10.350 1.00 91.94 98 GLU A C 1
ATOM 756 O O . GLU A 1 98 ? -13.232 0.479 11.471 1.00 91.94 98 GLU A O 1
ATOM 761 N N . ALA A 1 99 ? -12.298 0.692 9.452 1.00 91.81 99 ALA A N 1
ATOM 762 C CA . ALA A 1 99 ? -11.206 -0.233 9.722 1.00 91.81 99 ALA A CA 1
ATOM 763 C C . ALA A 1 99 ? -10.351 0.228 10.913 1.00 91.81 99 ALA A C 1
ATOM 765 O O . ALA A 1 99 ? -10.095 -0.553 11.823 1.00 91.81 99 ALA A O 1
ATOM 766 N N . VAL A 1 100 ? -9.974 1.509 10.989 1.00 89.94 100 VAL A N 1
ATOM 767 C CA . VAL A 1 100 ? -9.243 2.044 12.153 1.00 89.94 100 VAL A CA 1
ATOM 768 C C . VAL A 1 100 ? -10.077 1.937 13.437 1.00 89.94 100 VAL A C 1
ATOM 770 O O . VAL A 1 100 ? -9.546 1.598 14.496 1.00 89.94 100 VAL A O 1
ATOM 773 N N . ARG A 1 101 ? -11.391 2.182 13.370 1.00 88.75 101 ARG A N 1
ATOM 774 C CA . ARG A 1 101 ? -12.295 2.024 14.520 1.00 88.75 101 ARG A CA 1
ATOM 775 C C . ARG A 1 101 ? -12.346 0.573 15.006 1.00 88.75 101 ARG A C 1
ATOM 777 O O . ARG A 1 101 ? -12.236 0.334 16.210 1.00 88.75 101 ARG A O 1
ATOM 784 N N . LEU A 1 102 ? -12.496 -0.383 14.091 1.00 88.06 102 LEU A N 1
ATOM 785 C CA . LEU A 1 102 ? -12.505 -1.816 14.390 1.00 88.06 102 LEU A CA 1
ATOM 786 C C . LEU A 1 102 ? -11.162 -2.274 14.965 1.00 88.06 102 LEU A C 1
ATOM 788 O O . LEU A 1 102 ? -11.142 -2.987 15.966 1.00 88.06 102 LEU A O 1
ATOM 792 N N . LEU A 1 103 ? -10.051 -1.806 14.394 1.00 86.31 103 LEU A N 1
ATOM 793 C CA . LEU A 1 103 ? -8.701 -2.084 14.879 1.00 86.31 103 LEU A CA 1
ATOM 794 C C . LEU A 1 103 ? -8.529 -1.626 16.337 1.00 86.31 103 LEU A C 1
ATOM 796 O O . LEU A 1 103 ? -8.036 -2.377 17.176 1.00 86.31 103 LEU A O 1
ATOM 800 N N . ASN A 1 104 ? -9.028 -0.434 16.669 1.00 84.12 104 ASN A N 1
ATOM 801 C CA . ASN A 1 104 ? -9.025 0.106 18.034 1.00 84.12 104 ASN A CA 1
ATOM 802 C C . ASN A 1 104 ? -10.036 -0.574 18.982 1.00 84.12 104 ASN A C 1
ATOM 804 O O . ASN A 1 104 ? -10.041 -0.281 20.175 1.00 84.12 104 ASN A O 1
ATOM 808 N N . SER A 1 105 ? -10.899 -1.463 18.477 1.00 82.75 105 SER A N 1
ATOM 809 C CA . SER A 1 105 ? -11.916 -2.194 19.252 1.00 82.75 105 SER A CA 1
ATOM 810 C C . SER A 1 105 ? -11.485 -3.633 19.584 1.00 82.75 105 SER A C 1
ATOM 812 O O . SER A 1 105 ? -12.336 -4.508 19.717 1.00 82.75 105 SER A O 1
ATOM 814 N N . ASN A 1 106 ? -10.176 -3.883 19.711 1.00 76.56 106 ASN A N 1
ATOM 815 C CA . ASN A 1 106 ? -9.547 -5.197 19.943 1.00 76.56 106 ASN A CA 1
ATOM 816 C C . ASN A 1 106 ? -9.533 -6.149 18.733 1.00 76.56 106 ASN A C 1
ATOM 818 O O . ASN A 1 106 ? -9.603 -7.369 18.901 1.00 76.56 106 ASN A O 1
ATOM 822 N N . ARG A 1 107 ? -9.429 -5.633 17.501 1.00 82.69 107 ARG A N 1
ATOM 823 C CA . ARG A 1 107 ? -9.005 -6.472 16.367 1.00 82.69 107 ARG A CA 1
ATOM 824 C C . ARG A 1 107 ? -7.485 -6.453 16.252 1.00 82.69 107 ARG A C 1
ATOM 826 O O . ARG A 1 107 ? -6.861 -5.417 16.450 1.00 82.69 107 ARG A O 1
ATOM 833 N N . ASN A 1 108 ? -6.912 -7.608 15.931 1.00 83.38 108 ASN A N 1
ATOM 834 C CA . ASN A 1 108 ? -5.469 -7.775 15.781 1.00 83.38 108 ASN A CA 1
ATOM 835 C C . ASN A 1 108 ? -4.985 -7.221 14.442 1.00 83.38 108 ASN A C 1
ATOM 837 O O . ASN A 1 108 ? -4.031 -6.447 14.389 1.00 83.38 108 ASN A O 1
ATOM 841 N N . GLU A 1 109 ? -5.670 -7.616 13.369 1.00 89.50 109 GLU A N 1
ATOM 842 C CA . GLU A 1 109 ? -5.326 -7.259 12.002 1.00 89.50 109 GLU A CA 1
ATOM 843 C C . GLU A 1 109 ? -6.580 -7.039 11.167 1.00 89.50 109 GLU A C 1
ATOM 845 O O . GLU A 1 109 ? -7.585 -7.744 11.309 1.00 89.50 109 GLU A O 1
ATOM 850 N N . ILE A 1 110 ? -6.508 -6.048 10.283 1.00 92.00 110 ILE A N 1
ATOM 851 C CA . ILE A 1 110 ? -7.587 -5.710 9.363 1.00 92.00 110 ILE A CA 1
ATOM 852 C C . ILE A 1 110 ? -7.018 -5.519 7.967 1.00 92.00 110 ILE A C 1
ATOM 854 O O . ILE A 1 110 ? -6.134 -4.695 7.745 1.00 92.00 110 ILE A O 1
ATOM 858 N N . LEU A 1 111 ? -7.570 -6.266 7.023 1.00 95.06 111 LEU A N 1
ATOM 859 C CA . LEU A 1 111 ? -7.343 -6.104 5.601 1.00 95.06 111 LEU A CA 1
ATOM 860 C C . LEU A 1 111 ? -8.377 -5.127 5.039 1.00 95.06 111 LEU A C 1
ATOM 862 O O . LEU A 1 111 ? -9.580 -5.313 5.208 1.00 95.06 111 LEU A O 1
ATOM 866 N N . ILE A 1 112 ? -7.896 -4.114 4.331 1.00 96.25 112 ILE A N 1
ATOM 867 C CA . ILE A 1 112 ? -8.697 -3.202 3.525 1.00 96.25 112 ILE A CA 1
ATOM 868 C C . ILE A 1 112 ? -8.347 -3.456 2.063 1.00 96.25 112 ILE A C 1
ATOM 870 O O . ILE A 1 112 ? -7.172 -3.477 1.685 1.00 96.25 112 ILE A O 1
ATOM 874 N N . ARG A 1 113 ? -9.371 -3.604 1.227 1.00 96.38 113 ARG A N 1
ATOM 875 C CA . ARG A 1 113 ? -9.245 -3.504 -0.229 1.00 96.38 113 ARG A CA 1
ATOM 876 C C . ARG A 1 113 ? -10.094 -2.322 -0.667 1.00 96.38 113 ARG A C 1
ATOM 878 O O . ARG A 1 113 ? -11.295 -2.364 -0.441 1.00 96.38 113 ARG A O 1
ATOM 885 N N . ALA A 1 114 ? -9.494 -1.291 -1.248 1.00 94.88 114 ALA A N 1
ATOM 886 C CA . ALA A 1 114 ? -10.212 -0.091 -1.682 1.00 94.88 114 ALA A CA 1
ATOM 887 C C . ALA A 1 114 ? -10.067 0.082 -3.200 1.00 94.88 114 ALA A C 1
ATOM 889 O O . ALA A 1 114 ? -8.936 0.062 -3.696 1.00 94.88 114 ALA A O 1
ATOM 890 N N . PRO A 1 115 ? -11.163 0.204 -3.966 1.00 95.12 115 PRO A N 1
ATOM 891 C CA . PRO A 1 115 ? -11.059 0.476 -5.388 1.00 95.12 115 PRO A CA 1
ATOM 892 C C . PRO A 1 115 ? -10.557 1.904 -5.612 1.00 95.12 115 PRO A C 1
ATOM 894 O O . PRO A 1 115 ? -10.876 2.819 -4.856 1.00 95.12 115 PRO A O 1
ATOM 897 N N . VAL A 1 116 ? -9.770 2.103 -6.670 1.00 93.88 116 VAL A N 1
ATOM 898 C CA . VAL A 1 116 ? -9.104 3.390 -6.925 1.00 93.88 116 VAL A CA 1
ATOM 899 C C . VAL A 1 116 ? -10.098 4.540 -7.128 1.00 93.88 116 VAL A C 1
ATOM 901 O O . VAL A 1 116 ? -9.814 5.657 -6.714 1.00 93.88 116 VAL A O 1
ATOM 904 N N . HIS A 1 117 ? -11.284 4.271 -7.683 1.00 91.56 117 HIS A N 1
ATOM 905 C CA . HIS A 1 117 ? -12.321 5.286 -7.910 1.00 91.56 117 HIS A CA 1
ATOM 906 C C . HIS A 1 117 ? -12.966 5.836 -6.622 1.00 91.56 117 HIS A C 1
ATOM 908 O O . HIS A 1 117 ? -13.694 6.825 -6.677 1.00 91.56 117 HIS A O 1
ATOM 914 N N . GLU A 1 118 ? -12.745 5.194 -5.470 1.00 90.69 118 GLU A N 1
ATOM 915 C CA . GLU A 1 118 ? -13.180 5.699 -4.161 1.00 90.69 118 GLU A CA 1
ATOM 916 C C . GLU A 1 118 ? -12.121 6.617 -3.508 1.00 90.69 118 GLU A C 1
ATOM 918 O O . GLU A 1 118 ? -12.367 7.183 -2.439 1.00 90.69 118 GLU A O 1
ATOM 923 N N . LEU A 1 119 ? -10.938 6.779 -4.120 1.00 89.12 119 LEU A N 1
ATOM 924 C CA . LEU A 1 119 ? -9.828 7.564 -3.574 1.00 89.12 119 LEU A CA 1
ATOM 925 C C . LEU A 1 119 ? -9.905 9.022 -4.044 1.00 89.12 119 LEU A C 1
ATOM 927 O O . LEU A 1 119 ? -9.630 9.329 -5.199 1.00 89.12 119 LEU A O 1
ATOM 931 N N . LEU A 1 120 ? -10.216 9.933 -3.120 1.00 78.81 120 LEU A N 1
ATOM 932 C CA . LEU A 1 120 ? -10.512 11.347 -3.401 1.00 78.81 120 LEU A CA 1
ATOM 933 C C . LEU A 1 120 ? -9.542 12.031 -4.381 1.00 78.81 120 LEU A C 1
ATOM 935 O O . LEU A 1 120 ? -9.995 12.709 -5.302 1.00 78.81 120 LEU A O 1
ATOM 939 N N . ASN A 1 121 ? -8.230 11.855 -4.197 1.00 76.44 121 ASN A N 1
ATOM 940 C CA . ASN A 1 121 ? -7.192 12.527 -4.982 1.00 76.44 121 ASN A CA 1
ATOM 941 C C . ASN A 1 121 ? -6.416 11.570 -5.900 1.00 76.44 121 ASN A C 1
ATOM 943 O O . ASN A 1 121 ? -5.615 12.021 -6.716 1.00 76.44 121 ASN A O 1
ATOM 947 N N . ASN A 1 122 ? -6.638 10.259 -5.782 1.00 73.50 122 ASN A N 1
ATOM 948 C CA . ASN A 1 122 ? -5.837 9.224 -6.439 1.00 73.50 122 ASN A CA 1
ATOM 949 C C . ASN A 1 122 ? -6.629 8.388 -7.457 1.00 73.50 122 ASN A C 1
ATOM 951 O O . ASN A 1 122 ? -6.204 7.287 -7.783 1.00 73.50 122 ASN A O 1
ATOM 955 N N . ASN A 1 123 ? -7.718 8.910 -8.033 1.00 74.50 123 ASN A N 1
ATOM 956 C CA . ASN A 1 123 ? -8.537 8.212 -9.046 1.00 74.50 123 ASN A CA 1
ATOM 957 C C . ASN A 1 123 ? -7.767 7.728 -10.301 1.00 74.50 123 ASN A C 1
ATOM 959 O O . ASN A 1 123 ? -8.272 6.905 -11.064 1.00 74.50 123 ASN A O 1
ATOM 963 N N . PHE A 1 124 ? -6.543 8.219 -10.514 1.00 83.38 124 PHE A N 1
ATOM 964 C CA . PHE A 1 124 ? -5.645 7.825 -11.607 1.00 83.38 124 PHE A CA 1
ATOM 965 C C . PHE A 1 124 ? -4.349 7.181 -11.104 1.00 83.38 124 PHE A C 1
ATOM 967 O O . PHE A 1 124 ? -3.308 7.292 -11.751 1.00 83.38 124 PHE A O 1
ATOM 974 N N . LEU A 1 125 ? -4.396 6.533 -9.937 1.00 92.19 125 LEU A N 1
ATOM 975 C CA . LEU A 1 125 ? -3.246 5.858 -9.352 1.00 92.19 125 LEU A CA 1
ATOM 976 C C . LEU A 1 125 ? -2.595 4.919 -10.374 1.00 92.19 125 LEU A C 1
ATOM 978 O O . LEU A 1 125 ? -3.232 4.001 -10.895 1.00 92.19 125 LEU A O 1
ATOM 982 N N . ARG A 1 126 ? -1.310 5.148 -10.645 1.00 94.88 126 ARG A N 1
ATOM 983 C CA . ARG A 1 126 ? -0.500 4.291 -11.510 1.00 94.88 126 ARG A CA 1
ATOM 984 C C . ARG A 1 126 ? 0.345 3.338 -10.680 1.00 94.88 126 ARG A C 1
ATOM 986 O O . ARG A 1 126 ? 0.729 3.638 -9.549 1.00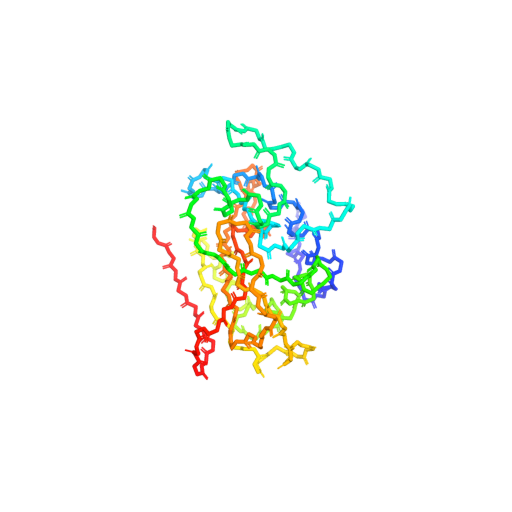 94.88 126 ARG A O 1
ATOM 993 N N . MET A 1 127 ? 0.630 2.187 -11.261 1.00 95.88 127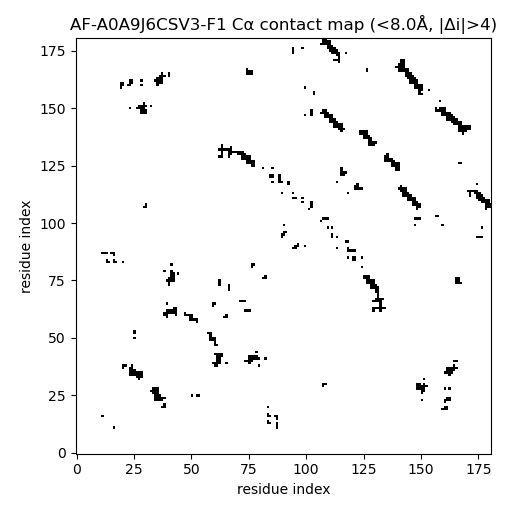 MET A N 1
ATOM 994 C CA . MET A 1 127 ? 1.460 1.152 -10.672 1.00 95.88 127 MET A CA 1
ATOM 995 C C . MET A 1 127 ? 2.367 0.525 -11.722 1.00 95.88 127 MET A C 1
ATOM 997 O O . MET A 1 127 ? 2.132 0.646 -12.923 1.00 95.88 127 MET A O 1
ATOM 1001 N N . VAL A 1 128 ? 3.371 -0.194 -11.242 1.00 95.88 128 VAL A N 1
ATOM 1002 C CA . VAL A 1 128 ? 4.219 -1.065 -12.055 1.00 95.88 128 VAL A CA 1
ATOM 1003 C C . VAL A 1 128 ? 4.174 -2.466 -11.466 1.00 95.88 128 VAL A C 1
ATOM 1005 O O . VAL A 1 128 ? 4.166 -2.638 -10.243 1.00 95.88 128 VAL A O 1
ATOM 1008 N N . GLU A 1 129 ? 4.141 -3.463 -12.341 1.00 96.31 129 GLU A N 1
ATOM 1009 C CA . GLU A 1 129 ? 4.468 -4.842 -11.989 1.00 96.31 129 GLU A CA 1
ATOM 1010 C C . GLU A 1 129 ? 5.976 -5.034 -12.115 1.00 96.31 129 GLU A C 1
ATOM 1012 O O . GLU A 1 129 ? 6.593 -4.605 -13.086 1.00 96.31 129 GLU A O 1
ATOM 1017 N N . VAL A 1 130 ? 6.578 -5.655 -11.109 1.00 94.06 130 VAL A N 1
ATOM 1018 C CA . VAL A 1 130 ? 8.007 -5.932 -11.059 1.00 94.06 130 VAL A CA 1
ATOM 1019 C C . VAL A 1 130 ? 8.200 -7.434 -10.960 1.00 94.06 130 VAL A C 1
ATOM 1021 O O . VAL A 1 130 ? 7.677 -8.076 -10.043 1.00 94.06 130 VAL A O 1
ATOM 1024 N N . VAL A 1 131 ? 8.934 -7.985 -11.920 1.00 94.88 131 VAL A N 1
ATOM 1025 C CA . VAL A 1 131 ? 9.158 -9.419 -12.097 1.00 94.88 131 VAL A CA 1
ATOM 1026 C C . VAL A 1 131 ? 10.652 -9.670 -11.989 1.00 94.88 131 VAL A C 1
ATOM 1028 O O . VAL A 1 131 ? 11.411 -9.213 -12.831 1.00 94.88 131 VAL A O 1
ATOM 1031 N N . HIS A 1 132 ? 11.089 -10.384 -10.950 1.00 91.56 132 HIS A N 1
ATOM 1032 C CA . HIS A 1 132 ? 12.509 -10.729 -10.766 1.00 91.56 132 HIS A CA 1
ATOM 1033 C C . HIS A 1 132 ? 13.476 -9.525 -10.776 1.00 91.56 132 HIS A C 1
ATOM 1035 O O . HIS A 1 132 ? 14.633 -9.662 -11.163 1.00 91.56 132 HIS A O 1
ATOM 1041 N N . GLY A 1 133 ? 13.021 -8.356 -10.317 1.00 88.00 133 GLY A N 1
ATOM 1042 C CA . GLY A 1 133 ? 13.784 -7.104 -10.347 1.00 88.00 133 GLY A CA 1
ATOM 1043 C C . GLY A 1 133 ? 13.519 -6.221 -11.564 1.00 88.00 133 GLY A C 1
ATOM 1044 O O . GLY A 1 133 ? 13.775 -5.019 -11.499 1.00 88.00 133 GLY A O 1
ATOM 1045 N N . ASP A 1 134 ? 12.933 -6.770 -12.626 1.00 91.31 134 ASP A N 1
ATOM 1046 C CA . ASP A 1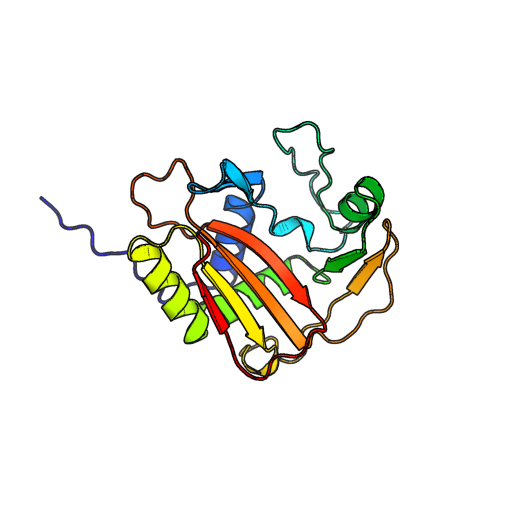 134 ? 12.643 -6.034 -13.850 1.00 91.31 134 ASP A CA 1
ATOM 1047 C C . ASP A 1 134 ? 11.290 -5.328 -13.761 1.00 91.31 134 ASP A C 1
ATOM 1049 O O . ASP A 1 134 ? 10.265 -5.924 -13.422 1.00 91.31 134 ASP A O 1
ATOM 1053 N N . ARG A 1 135 ? 11.287 -4.031 -14.077 1.00 93.12 135 ARG A N 1
ATOM 1054 C CA . ARG A 1 135 ? 10.078 -3.205 -14.138 1.00 93.12 135 ARG A CA 1
ATOM 1055 C C . ARG A 1 135 ? 9.352 -3.462 -15.457 1.00 93.12 135 ARG A C 1
ATOM 1057 O O . ARG A 1 135 ? 9.945 -3.290 -16.520 1.00 93.12 135 ARG A O 1
ATOM 1064 N N . LEU A 1 136 ? 8.076 -3.820 -15.386 1.00 94.94 136 LEU A N 1
AT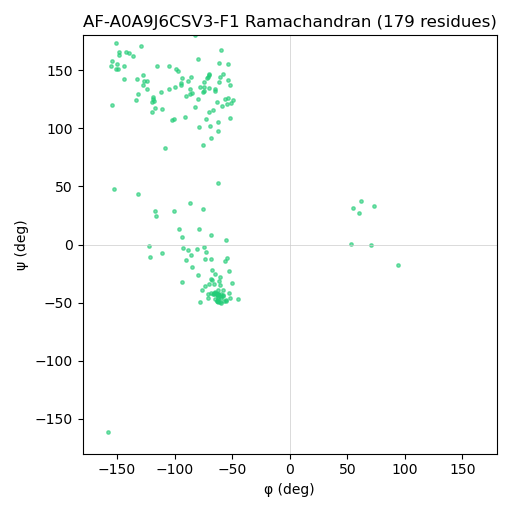OM 1065 C CA . LEU A 1 136 ? 7.191 -3.835 -16.549 1.00 94.94 136 LEU A CA 1
ATOM 1066 C C . LEU A 1 136 ? 6.637 -2.430 -16.832 1.00 94.94 136 LEU A C 1
ATOM 1068 O O . LEU A 1 136 ? 6.950 -1.463 -16.133 1.00 94.94 136 LEU A O 1
ATOM 1072 N N . GLU A 1 137 ? 5.816 -2.314 -17.875 1.00 94.50 137 GLU A N 1
ATOM 1073 C CA . GLU A 1 137 ? 5.185 -1.049 -18.247 1.00 94.50 137 GLU A CA 1
ATOM 1074 C C . GLU A 1 137 ? 4.284 -0.501 -17.129 1.00 94.50 137 GLU A C 1
ATOM 1076 O O . GLU A 1 137 ? 3.614 -1.241 -16.399 1.00 94.50 137 GLU A O 1
ATOM 1081 N N . GLU A 1 138 ? 4.269 0.828 -17.002 1.00 95.38 138 GLU A N 1
ATOM 1082 C CA . GLU A 1 138 ? 3.355 1.513 -16.095 1.00 95.38 138 GLU A CA 1
ATOM 1083 C C . GLU A 1 138 ? 1.907 1.300 -16.543 1.00 95.38 138 GLU A C 1
ATOM 1085 O O . GLU A 1 138 ? 1.554 1.519 -17.701 1.00 95.38 138 GLU A O 1
ATOM 1090 N N . GLN A 1 139 ? 1.046 0.936 -15.600 1.00 95.62 139 GLN A N 1
ATOM 1091 C CA . GLN A 1 139 ? -0.368 0.674 -15.843 1.00 95.62 139 GLN A CA 1
ATOM 1092 C C . GLN A 1 139 ? -1.237 1.318 -14.761 1.00 95.62 139 GLN A C 1
ATOM 1094 O O . GLN A 1 139 ? -0.762 1.684 -13.682 1.00 95.62 139 GLN A O 1
ATOM 1099 N N . GLN A 1 140 ? -2.529 1.474 -15.040 1.00 95.06 140 GLN A N 1
ATOM 1100 C CA . GLN A 1 140 ? -3.470 2.005 -14.058 1.00 95.06 140 GLN A CA 1
ATOM 1101 C C . GLN A 1 140 ? -3.796 0.940 -13.003 1.00 95.06 140 GLN A C 1
ATOM 1103 O O . GLN A 1 140 ? -4.131 -0.199 -13.329 1.00 95.06 140 GLN A O 1
ATOM 1108 N N . ALA A 1 141 ? -3.724 1.316 -11.728 1.00 96.50 141 ALA A N 1
ATOM 1109 C CA . ALA A 1 141 ? -4.194 0.469 -10.645 1.00 96.50 141 ALA A CA 1
ATOM 1110 C C . ALA A 1 141 ? -5.731 0.464 -10.619 1.00 96.50 141 ALA A C 1
ATOM 1112 O O . ALA A 1 141 ? -6.374 1.497 -10.796 1.00 96.50 141 ALA A O 1
ATOM 1113 N N . SER A 1 142 ? -6.327 -0.701 -10.370 1.00 96.12 142 SER A N 1
ATOM 1114 C CA . SER A 1 142 ? -7.782 -0.839 -10.199 1.00 96.12 142 SER A CA 1
ATOM 1115 C C . SER A 1 142 ? -8.195 -0.763 -8.732 1.00 96.12 142 SER A C 1
ATOM 1117 O O . SER A 1 142 ? -9.277 -0.280 -8.399 1.00 96.12 142 SER A O 1
ATOM 1119 N N . SER A 1 143 ? -7.334 -1.233 -7.831 1.00 96.56 143 SER A N 1
ATOM 1120 C CA . SER A 1 143 ? -7.554 -1.159 -6.392 1.00 96.56 143 SER A CA 1
ATOM 1121 C C . SER A 1 143 ? -6.238 -1.094 -5.625 1.00 96.56 143 SER A C 1
ATOM 1123 O O . SER A 1 143 ? -5.150 -1.210 -6.192 1.00 96.56 143 SER A O 1
ATOM 1125 N N . VAL A 1 144 ? -6.340 -0.891 -4.319 1.00 96.88 144 VAL A N 1
ATOM 1126 C CA . VAL A 1 144 ? -5.220 -0.933 -3.384 1.00 96.88 144 VAL A CA 1
ATOM 1127 C C . VAL A 1 144 ? -5.538 -1.869 -2.234 1.00 96.88 144 VAL A C 1
ATOM 1129 O O . VAL A 1 144 ? -6.688 -1.992 -1.807 1.00 96.88 144 VAL A O 1
ATOM 1132 N N . VAL A 1 145 ? -4.504 -2.539 -1.739 1.00 97.12 145 VAL A N 1
ATOM 1133 C CA . VAL A 1 145 ? -4.595 -3.496 -0.642 1.00 97.12 145 VAL A CA 1
ATOM 1134 C C . VAL A 1 145 ? -3.738 -3.004 0.508 1.00 97.12 145 VAL A C 1
ATOM 1136 O O . VAL A 1 145 ? -2.552 -2.734 0.328 1.00 97.12 145 VAL A O 1
ATO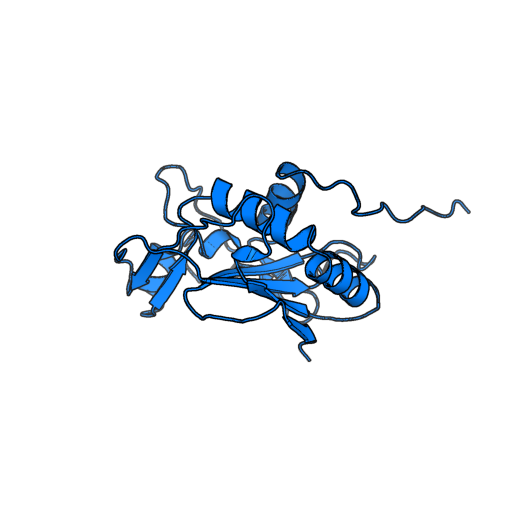M 1139 N N . LEU A 1 146 ? -4.337 -2.913 1.690 1.00 96.12 146 LEU A N 1
ATOM 1140 C CA . LEU A 1 146 ? -3.724 -2.405 2.909 1.00 96.12 146 LEU A CA 1
ATOM 1141 C C . LEU A 1 146 ? -3.995 -3.376 4.057 1.00 96.12 146 LEU A C 1
ATOM 1143 O O . LEU A 1 146 ? -5.144 -3.731 4.293 1.00 96.12 146 LEU A O 1
ATOM 1147 N N . ILE A 1 147 ? -2.959 -3.779 4.789 1.00 94.44 147 ILE A N 1
ATOM 1148 C CA . ILE A 1 147 ? -3.117 -4.543 6.033 1.00 94.44 147 ILE A CA 1
ATOM 1149 C C . ILE A 1 147 ? -2.709 -3.660 7.205 1.00 94.44 147 ILE A C 1
ATOM 1151 O O . ILE A 1 147 ? -1.549 -3.254 7.318 1.00 94.44 147 ILE A O 1
ATOM 1155 N N . LEU A 1 148 ? -3.677 -3.386 8.073 1.00 92.19 148 LEU A N 1
ATOM 1156 C CA . LEU A 1 148 ? -3.508 -2.655 9.318 1.00 92.19 148 LEU A CA 1
ATOM 1157 C C . LEU A 1 148 ? -3.355 -3.615 10.499 1.00 92.19 148 LEU A C 1
ATOM 1159 O O . LEU A 1 148 ? -3.947 -4.691 10.518 1.00 92.19 148 LEU A O 1
ATOM 1163 N N . GLY A 1 149 ? -2.603 -3.188 11.506 1.00 89.62 149 GLY A N 1
ATOM 1164 C CA . GLY A 1 149 ? -2.444 -3.861 12.791 1.00 89.62 149 GLY A CA 1
ATOM 1165 C C . GLY A 1 149 ? -1.983 -2.879 13.869 1.00 89.62 149 GLY A C 1
ATOM 1166 O O . GLY A 1 149 ? -2.055 -1.663 13.682 1.00 89.62 149 GLY A O 1
ATOM 1167 N N . HIS A 1 150 ? -1.441 -3.402 14.969 1.00 85.12 150 HIS A N 1
ATOM 1168 C CA . HIS A 1 150 ? -0.814 -2.612 16.039 1.00 85.12 150 HIS A CA 1
ATOM 1169 C C . HIS A 1 150 ? 0.684 -2.900 16.152 1.00 85.12 150 HIS A C 1
ATOM 1171 O O . HIS A 1 150 ? 1.139 -3.992 15.814 1.00 85.12 150 HIS A O 1
ATOM 1177 N N . HIS A 1 151 ? 1.451 -1.934 16.657 1.00 79.81 151 HIS A N 1
ATOM 1178 C CA . HIS A 1 151 ? 2.853 -2.139 17.037 1.00 79.81 151 HIS A CA 1
ATOM 1179 C C . HIS A 1 151 ? 2.970 -2.988 18.317 1.00 79.81 151 HIS A C 1
ATOM 1181 O O . HIS A 1 151 ? 2.172 -2.795 19.232 1.00 79.81 151 HIS A O 1
ATOM 1187 N N . VAL A 1 152 ? 3.985 -3.864 18.409 1.00 70.25 152 VAL A N 1
ATOM 1188 C CA . VAL A 1 152 ? 4.246 -4.716 19.597 1.00 70.25 152 VAL A CA 1
ATOM 1189 C C . VAL A 1 152 ? 4.456 -3.887 20.874 1.00 70.25 152 VAL A C 1
ATOM 1191 O O . VAL A 1 152 ? 3.863 -4.184 21.907 1.00 70.25 152 VAL A O 1
ATOM 1194 N N . ASP A 1 153 ? 5.243 -2.810 20.796 1.00 62.06 153 ASP A N 1
ATOM 1195 C CA . ASP A 1 153 ? 5.752 -2.100 21.984 1.00 62.06 153 ASP A CA 1
ATOM 1196 C C . ASP A 1 153 ? 4.884 -0.918 22.443 1.00 62.06 153 ASP A C 1
ATOM 1198 O O . ASP A 1 153 ? 5.262 -0.155 23.335 1.00 62.06 153 ASP A O 1
ATOM 1202 N N . LYS A 1 154 ? 3.710 -0.719 21.832 1.00 60.41 154 LYS A N 1
ATOM 1203 C CA . LYS A 1 154 ? 2.811 0.393 22.171 1.00 60.41 154 LYS A CA 1
ATOM 1204 C C . LYS A 1 154 ? 1.590 -0.136 22.913 1.00 60.41 154 LYS A C 1
ATOM 1206 O O . LYS A 1 154 ? 0.537 -0.389 22.331 1.00 60.41 154 LYS A O 1
ATOM 1211 N N . ALA A 1 155 ? 1.787 -0.310 24.224 1.00 44.47 155 ALA A N 1
ATOM 1212 C CA . ALA A 1 155 ? 0.866 -0.904 25.201 1.00 44.47 155 ALA A CA 1
ATOM 12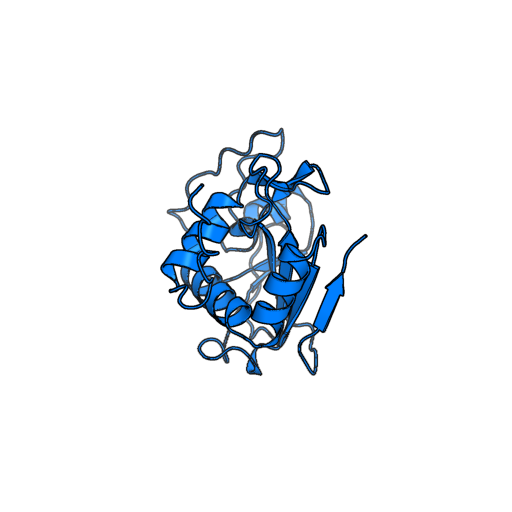13 C C . ALA A 1 155 ? -0.537 -0.264 25.265 1.00 44.47 155 ALA A C 1
ATOM 1215 O O . ALA A 1 155 ? -1.442 -0.802 25.897 1.00 44.47 155 ALA A O 1
ATOM 1216 N N . ASP A 1 156 ? -0.735 0.886 24.628 1.00 56.75 156 ASP A N 1
ATOM 1217 C CA . ASP A 1 156 ? -2.001 1.599 24.553 1.00 56.75 156 ASP A CA 1
ATOM 1218 C C . ASP A 1 156 ? -2.851 1.253 23.319 1.00 56.75 156 ASP A C 1
ATOM 1220 O O . ASP A 1 156 ? -3.975 1.756 23.239 1.00 56.75 156 ASP A O 1
ATOM 1224 N N . GLY A 1 157 ? -2.367 0.396 22.401 1.00 52.88 157 GLY A N 1
ATOM 1225 C CA . GLY A 1 157 ? -3.164 -0.220 21.324 1.00 52.88 157 GLY A CA 1
ATOM 1226 C C . GLY A 1 157 ? -3.802 0.781 20.356 1.00 52.88 157 GLY A C 1
ATOM 1227 O O . GLY A 1 157 ? -4.885 0.543 19.833 1.00 52.88 157 GLY A O 1
ATOM 1228 N N . ARG A 1 158 ? -3.187 1.960 20.197 1.00 61.25 158 ARG A N 1
ATOM 1229 C CA . ARG A 1 158 ? -3.785 3.119 19.502 1.00 61.25 158 ARG A CA 1
ATOM 1230 C C . ARG A 1 158 ? -2.973 3.645 18.326 1.00 61.25 158 ARG A C 1
ATOM 1232 O O . ARG A 1 158 ? -3.384 4.609 17.681 1.00 61.25 158 ARG A O 1
ATOM 1239 N N . TYR A 1 159 ? -1.819 3.049 18.051 1.00 73.50 159 TYR A N 1
ATOM 1240 C CA . TYR A 1 159 ? -0.969 3.461 16.941 1.00 73.50 159 TYR A CA 1
ATOM 1241 C C . TYR A 1 159 ? -1.131 2.482 15.792 1.00 73.50 159 TYR A C 1
ATOM 1243 O O . TYR A 1 159 ? -0.629 1.361 15.852 1.00 73.50 159 TYR A O 1
ATOM 1251 N N . VAL A 1 160 ? -1.822 2.948 14.751 1.00 84.50 160 VAL A N 1
ATOM 1252 C CA . VAL A 1 160 ? -2.001 2.214 13.499 1.00 84.50 160 VAL A CA 1
ATOM 1253 C C . VAL A 1 160 ? -0.632 1.824 12.951 1.00 84.50 160 VAL A C 1
ATOM 1255 O O . VAL A 1 160 ? 0.204 2.685 12.678 1.00 84.50 160 VAL A O 1
ATOM 1258 N N . HIS A 1 161 ? -0.438 0.524 12.785 1.00 88.38 161 HIS A N 1
ATOM 1259 C CA . HIS A 1 161 ? 0.705 -0.073 12.119 1.00 88.38 161 HIS A CA 1
ATOM 1260 C C . HIS A 1 161 ? 0.269 -0.569 10.741 1.00 88.38 161 HIS A C 1
ATOM 1262 O O . HIS A 1 161 ? -0.759 -1.233 10.613 1.00 88.38 161 HIS A O 1
ATOM 1268 N N . VAL A 1 162 ? 1.053 -0.273 9.709 1.00 91.50 162 VAL A N 1
ATOM 1269 C CA . VAL A 1 162 ? 0.829 -0.787 8.357 1.00 91.50 162 VAL A CA 1
ATOM 1270 C C . VAL A 1 162 ? 1.776 -1.951 8.112 1.00 91.50 162 VAL A C 1
ATOM 1272 O O . VAL A 1 162 ? 2.972 -1.745 7.917 1.00 91.50 162 VAL A O 1
ATOM 1275 N N . LYS A 1 163 ? 1.240 -3.174 8.068 1.00 90.00 163 LYS A N 1
ATOM 1276 C CA . LYS A 1 163 ? 2.042 -4.375 7.792 1.00 90.00 163 LYS A CA 1
ATOM 1277 C C . LYS A 1 163 ? 2.485 -4.422 6.337 1.00 90.00 163 LYS A C 1
ATOM 1279 O O . LYS A 1 163 ? 3.642 -4.688 6.039 1.00 90.00 163 LYS A O 1
ATOM 1284 N N . THR A 1 164 ? 1.565 -4.152 5.419 1.00 91.81 164 THR A N 1
ATOM 1285 C CA . THR A 1 164 ? 1.861 -4.040 3.991 1.00 91.81 164 THR A CA 1
ATOM 1286 C C . THR A 1 164 ? 0.831 -3.159 3.304 1.00 91.81 164 THR A C 1
ATOM 1288 O O . THR A 1 164 ? -0.304 -3.039 3.774 1.00 91.81 164 THR A O 1
ATOM 1291 N N . PHE A 1 165 ? 1.238 -2.531 2.205 1.00 95.06 165 PHE A N 1
ATOM 1292 C CA . PHE A 1 165 ? 0.396 -1.647 1.417 1.00 95.06 165 PHE A CA 1
ATOM 1293 C C . PHE A 1 165 ? 0.875 -1.600 -0.032 1.00 95.06 165 PHE A C 1
ATOM 1295 O O . PHE A 1 165 ? 2.017 -1.213 -0.276 1.00 95.06 165 PHE A O 1
ATOM 1302 N N . TYR A 1 166 ? 0.021 -1.985 -0.982 1.00 96.25 166 TYR A N 1
ATOM 1303 C CA . TYR A 1 166 ? 0.387 -2.074 -2.397 1.00 96.25 166 TYR A CA 1
ATOM 1304 C C . TYR A 1 166 ? -0.801 -1.832 -3.342 1.00 96.25 166 TYR A C 1
ATOM 1306 O O . TYR A 1 166 ? -1.943 -2.142 -2.986 1.00 96.25 166 TYR A O 1
ATOM 1314 N N . PRO A 1 167 ? -0.557 -1.302 -4.555 1.00 96.88 167 PRO A N 1
ATOM 1315 C CA . PRO A 1 167 ? -1.578 -1.189 -5.591 1.00 96.88 167 PRO A CA 1
ATOM 1316 C C . PRO A 1 167 ? -1.779 -2.525 -6.315 1.00 96.88 167 PRO A C 1
ATOM 1318 O O . PRO A 1 167 ? -0.902 -3.383 -6.300 1.00 96.88 167 PRO A O 1
ATOM 1321 N N . THR A 1 168 ? -2.914 -2.732 -6.973 1.00 96.00 168 THR A N 1
ATOM 1322 C CA . THR A 1 168 ? -3.159 -3.922 -7.799 1.00 96.00 168 THR A CA 1
ATOM 1323 C C . THR A 1 168 ? -4.092 -3.611 -8.970 1.00 96.00 168 THR A C 1
ATOM 1325 O O . THR A 1 168 ? -4.963 -2.743 -8.895 1.00 96.00 168 THR A O 1
ATOM 1328 N N . ASN A 1 169 ? -3.929 -4.351 -10.063 1.00 93.56 169 ASN A N 1
ATOM 1329 C CA . ASN A 1 169 ? -4.836 -4.370 -11.213 1.00 93.56 169 ASN A CA 1
ATOM 1330 C C . ASN A 1 169 ? -6.074 -5.255 -10.978 1.00 93.56 169 ASN A C 1
ATOM 1332 O O . ASN A 1 169 ? -6.977 -5.289 -11.811 1.00 93.56 169 ASN A O 1
ATOM 1336 N N . ARG A 1 170 ? -6.166 -5.953 -9.837 1.00 92.62 170 ARG A N 1
ATOM 1337 C CA . ARG A 1 170 ? -7.361 -6.725 -9.502 1.00 92.62 170 ARG A CA 1
ATOM 1338 C C . ARG A 1 170 ? -8.539 -5.784 -9.271 1.00 92.62 170 ARG A C 1
ATOM 1340 O O . ARG A 1 170 ? -8.551 -5.000 -8.320 1.00 92.62 170 ARG A O 1
ATOM 1347 N N . HIS A 1 171 ? -9.543 -5.906 -10.129 1.00 89.81 171 HIS A N 1
ATOM 1348 C CA . HIS A 1 171 ? -10.770 -5.136 -10.018 1.00 89.81 171 HIS A CA 1
ATOM 1349 C C . HIS A 1 171 ? -11.599 -5.592 -8.812 1.00 89.81 171 HIS A C 1
ATOM 1351 O O . HIS A 1 171 ? -11.805 -6.790 -8.598 1.00 89.81 171 HIS A O 1
ATOM 1357 N N . ILE A 1 172 ? -12.094 -4.624 -8.045 1.00 90.19 172 ILE A N 1
ATOM 1358 C CA . ILE A 1 172 ? -13.113 -4.812 -7.011 1.00 90.19 172 ILE A CA 1
ATOM 1359 C C . ILE A 1 172 ? -14.166 -3.720 -7.196 1.00 90.19 172 ILE A C 1
ATOM 1361 O O . ILE A 1 172 ? -13.834 -2.596 -7.563 1.00 90.19 172 ILE A O 1
ATOM 1365 N N . ASN A 1 173 ? -15.436 -4.056 -6.979 1.00 86.12 173 ASN A N 1
ATOM 1366 C CA . ASN A 1 173 ? -16.543 -3.133 -7.258 1.00 86.12 173 ASN A CA 1
ATOM 1367 C C . ASN A 1 173 ? -16.827 -2.171 -6.102 1.00 86.12 173 ASN A C 1
ATOM 1369 O O . ASN A 1 173 ? -17.484 -1.158 -6.302 1.00 86.12 173 ASN A O 1
ATOM 1373 N N . SER A 1 174 ? -16.362 -2.509 -4.903 1.00 88.00 174 SER A N 1
ATOM 1374 C CA . SER A 1 174 ? -16.548 -1.720 -3.695 1.00 88.00 174 SER A CA 1
ATOM 1375 C C . SER A 1 174 ? -15.427 -2.014 -2.714 1.00 88.00 174 SER A C 1
ATOM 1377 O O . SER A 1 174 ? -14.819 -3.091 -2.754 1.00 88.00 174 SER A O 1
ATOM 1379 N N . SER A 1 175 ? -15.193 -1.080 -1.801 1.00 90.06 175 SER A N 1
ATOM 1380 C CA . SER A 1 175 ? -14.333 -1.318 -0.649 1.00 90.06 175 SER A CA 1
ATOM 1381 C C . SER A 1 175 ? -14.737 -2.560 0.165 1.00 90.06 175 SER A C 1
ATOM 1383 O O . SER A 1 175 ? -15.922 -2.818 0.383 1.00 90.06 175 SER A O 1
ATOM 1385 N N . ILE A 1 176 ? -13.746 -3.307 0.659 1.00 91.94 176 ILE A N 1
ATOM 1386 C CA . ILE A 1 176 ? -13.914 -4.500 1.504 1.00 91.94 176 ILE A CA 1
ATOM 1387 C C . ILE A 1 176 ? -13.070 -4.344 2.774 1.00 91.94 176 ILE A C 1
ATOM 1389 O O . ILE A 1 176 ? -11.911 -3.929 2.697 1.00 91.94 176 ILE A O 1
ATOM 1393 N N . ILE A 1 177 ? -13.643 -4.715 3.925 1.00 91.56 177 ILE A N 1
ATOM 1394 C CA . ILE A 1 177 ? -12.947 -4.847 5.212 1.00 91.56 177 ILE A CA 1
ATOM 1395 C C . ILE A 1 177 ? -13.045 -6.302 5.662 1.00 91.56 177 ILE A C 1
ATOM 1397 O O . ILE A 1 177 ? -14.143 -6.825 5.840 1.00 91.56 177 ILE A O 1
ATOM 1401 N N . GLU A 1 178 ? -11.903 -6.936 5.900 1.00 92.94 178 GLU A N 1
ATOM 1402 C CA . GLU A 1 178 ? -11.810 -8.300 6.420 1.00 92.94 178 GLU A CA 1
ATOM 1403 C C . GLU A 1 178 ? -10.968 -8.295 7.702 1.00 92.94 178 GLU A C 1
ATOM 1405 O O . GLU A 1 178 ? -9.909 -7.673 7.764 1.00 92.94 178 GLU A O 1
ATOM 1410 N N . THR A 1 179 ? -11.440 -8.975 8.749 1.00 86.88 179 THR A N 1
ATOM 1411 C CA . THR A 1 179 ? -10.625 -9.217 9.950 1.00 86.88 179 THR A CA 1
ATOM 1412 C C . THR A 1 179 ? -9.769 -10.452 9.705 1.00 86.88 179 THR A C 1
ATOM 1414 O O . THR A 1 179 ? -10.301 -11.481 9.295 1.00 86.88 179 THR A O 1
ATOM 1417 N N . LEU A 1 180 ? -8.467 -10.357 9.967 1.00 82.50 180 LEU A N 1
ATOM 1418 C CA . LEU A 1 180 ? -7.564 -11.506 9.896 1.00 82.50 180 LEU A CA 1
ATOM 1419 C C . LEU A 1 180 ? -7.426 -12.116 11.302 1.00 82.50 180 LEU A C 1
ATOM 1421 O O . LEU A 1 180 ? -7.361 -11.377 12.291 1.00 82.50 180 LEU A O 1
ATOM 1425 N N . HIS A 1 181 ? -7.462 -13.448 11.378 1.00 73.44 181 HIS A N 1
ATOM 1426 C CA . HIS A 1 181 ? -7.405 -14.223 12.622 1.00 73.44 181 HIS A CA 1
ATOM 1427 C C . HIS A 1 181 ? -5.982 -14.653 12.958 1.00 73.44 181 HIS A C 1
ATOM 1429 O O . HIS A 1 181 ? -5.273 -15.084 12.021 1.00 73.44 181 HIS A O 1
#

Foldseek 3Di:
DDDPDPPDPQDQDLVNLLVQQVVQALFAAQPPRDGAHAQQQEADDPPQDQQPRPDPPGSNRYVLSVQLVVQAKDKHFDHPSLSSLQSVQCCNQPLNVVLLVVQLVPFAKKKKKAFQCSRPPRVFGWMWMHGNSDTDDIDGFGIKIWMWGHGNPPPNSNRIHTRYIGTHNDHDPGMDMDGDD